Protein AF-A0A3C0WQC0-F1 (afdb_monomer_lite)

pLDDT: mean 93.64, std 5.42, range [64.88, 98.38]

Foldseek 3Di:
DAEEEEEDPDPVSVCVCVVVCVVVVCVVVVYAYEYADDPVCQVVVCVVPVVRPSDHYDHVPPVVLVVCCCPPPVVVSVLLQLLQLLAWAVLDDQVQSVVVNVVVLVPDDDPVNVVSVVCVVLRVVRRVDPVSLVVSQVVLLVVQQDCSCVCVCVVRVHQEYEYQFLQLDSCLNVQSNCVVVVRAYEYEPPDQCRLNNGGEGSHDHQAYEYQDVVVLCSCCNIHNHDSVRYHNPD

Secondary structure (DSSP, 8-state):
--EEEEE-SSHHHHHHHHTTTHHHHHHTTT-EEEEEE-HHHHHHHHHHTTT-TTEEEEE--HHHHHHHHHHSSHHHHHHHHHHHHT---TTS--HHHHHHHHHHHHH--HHHHHHHHHTHHHHHHHHH-HHHHHHHHHHHHHHS---TTHHHHHHH--SEEEESSSSSSTHHHHHHHHHHTT--EEEE--STTHHHHS-S-SS--SEEEESSHHHHHIIIIIH---GGGEEE--

Sequence (234 aa):
MKTILIYVDHGLTIGYYLYTGLAERLTAKGVRLVFLVQDELIDRLRAETAGNELLVFESSREEQTLHYQNHTMPGLQEMIEYVRGASMSPRIPMTYVDTHRQRKEYEAKGRWQIALKAMRPLIYLLRSSKLARKTFRWKQNTLFSPKLFSDLFDRYKPDLVVSSTAGWRLDRYLLREAKRRGIPTAMTVIGWDNPSAHGLPGADVDYANVWSKIHVWELSDGLDWPKEKIHVGG

Structure (mmCIF, N/CA/C/O backbone):
data_AF-A0A3C0WQC0-F1
#
_entry.id   AF-A0A3C0WQC0-F1
#
loop_
_atom_site.group_PDB
_atom_site.id
_atom_site.type_symbol
_atom_site.label_atom_id
_atom_site.label_alt_id
_atom_site.label_comp_id
_atom_site.label_asym_id
_atom_site.label_entity_id
_atom_site.label_seq_id
_atom_site.pdbx_PDB_ins_code
_atom_site.Cartn_x
_atom_site.Cartn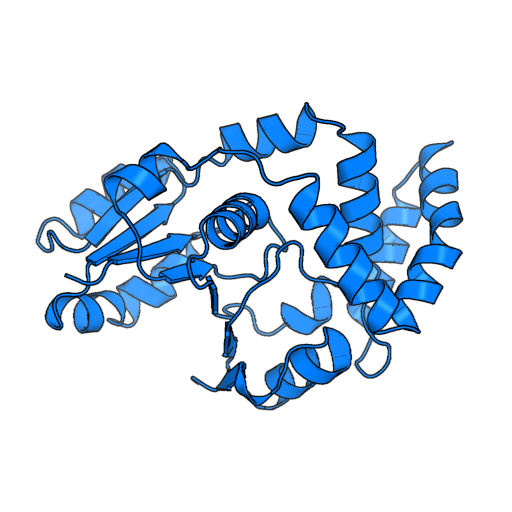_y
_atom_site.Cartn_z
_atom_site.occupancy
_atom_site.B_iso_or_equiv
_atom_site.auth_seq_id
_atom_site.auth_comp_id
_atom_site.auth_asym_id
_atom_site.auth_atom_id
_atom_site.pdbx_PDB_model_num
ATOM 1 N N . MET A 1 1 ? -15.748 -5.873 20.437 1.00 89.00 1 MET A N 1
ATOM 2 C CA . MET A 1 1 ? -15.445 -4.510 19.949 1.00 89.00 1 MET A CA 1
ATOM 3 C C . MET A 1 1 ? -14.631 -4.630 18.675 1.00 89.00 1 MET A C 1
ATOM 5 O O . MET A 1 1 ? -13.677 -5.399 18.694 1.00 89.00 1 MET A O 1
ATOM 9 N N . LYS A 1 2 ? -15.027 -3.953 17.591 1.00 96.94 2 LYS A N 1
ATOM 10 C CA . LYS A 1 2 ? -14.299 -4.009 16.315 1.00 96.94 2 LYS A CA 1
ATOM 11 C C . LYS A 1 2 ? -13.088 -3.081 16.356 1.00 96.94 2 LYS A C 1
ATOM 13 O O . LYS A 1 2 ? -13.214 -1.963 16.852 1.00 96.94 2 LYS A O 1
ATOM 18 N N . THR A 1 3 ? -11.946 -3.533 15.845 1.00 98.31 3 THR A N 1
ATOM 19 C CA . THR A 1 3 ? -10.708 -2.741 15.810 1.00 98.31 3 THR A CA 1
ATOM 20 C C . THR A 1 3 ? -10.192 -2.621 14.380 1.00 98.31 3 THR A C 1
ATOM 22 O O . THR A 1 3 ? -10.056 -3.627 13.686 1.00 98.31 3 THR A O 1
ATOM 25 N N . ILE A 1 4 ? -9.871 -1.404 13.948 1.00 98.12 4 ILE A N 1
ATOM 26 C CA . ILE A 1 4 ? -9.291 -1.124 12.632 1.00 98.12 4 ILE A CA 1
ATOM 27 C C . ILE A 1 4 ? -7.896 -0.539 12.835 1.00 98.12 4 ILE A C 1
ATOM 29 O O . ILE A 1 4 ? -7.738 0.450 13.550 1.00 98.12 4 ILE A O 1
ATOM 33 N N . LEU A 1 5 ? -6.893 -1.144 12.199 1.00 98.12 5 LEU A N 1
ATOM 34 C CA . LEU A 1 5 ? -5.549 -0.575 12.104 1.00 98.12 5 LEU A CA 1
ATOM 35 C C . LEU A 1 5 ? -5.465 0.282 10.840 1.00 98.12 5 LEU A C 1
ATOM 37 O O . LEU A 1 5 ? -5.844 -0.187 9.770 1.00 98.12 5 LEU A O 1
ATOM 41 N N . ILE A 1 6 ? -4.971 1.512 10.940 1.00 96.56 6 ILE A N 1
ATOM 42 C CA . ILE A 1 6 ? -4.916 2.457 9.819 1.00 96.56 6 ILE A CA 1
ATOM 43 C C . ILE A 1 6 ? -3.483 2.954 9.663 1.00 96.56 6 ILE A C 1
ATOM 45 O O . ILE A 1 6 ? -2.974 3.636 10.545 1.00 96.56 6 ILE A O 1
ATOM 49 N N . TYR A 1 7 ? -2.835 2.636 8.546 1.00 95.19 7 TYR A N 1
ATOM 50 C CA . TYR A 1 7 ? -1.513 3.168 8.227 1.00 95.19 7 TYR A CA 1
ATOM 51 C C . TYR A 1 7 ? -1.627 4.530 7.553 1.00 95.19 7 TYR A C 1
ATOM 53 O O . TYR A 1 7 ? -2.290 4.673 6.522 1.00 95.19 7 TYR A O 1
ATOM 61 N N . VAL A 1 8 ? -0.957 5.520 8.134 1.00 90.69 8 VAL A N 1
ATOM 62 C CA . VAL A 1 8 ? -0.912 6.894 7.648 1.00 90.69 8 VAL A CA 1
ATOM 63 C C . VAL A 1 8 ? 0.520 7.185 7.226 1.00 90.69 8 VAL A C 1
ATOM 65 O O . VAL A 1 8 ? 1.405 7.380 8.050 1.00 90.69 8 VAL A O 1
ATOM 68 N N . ASP A 1 9 ? 0.744 7.213 5.920 1.00 76.19 9 ASP A N 1
ATOM 69 C CA . ASP A 1 9 ? 2.063 7.382 5.309 1.00 76.19 9 ASP A CA 1
ATOM 70 C C . ASP A 1 9 ? 2.523 8.847 5.195 1.00 76.19 9 ASP A C 1
ATOM 72 O O . ASP A 1 9 ? 3.694 9.097 4.938 1.00 76.19 9 ASP A O 1
ATOM 76 N N . HIS A 1 10 ? 1.618 9.819 5.334 1.00 73.12 10 HIS A N 1
ATOM 77 C CA . HIS A 1 10 ? 1.934 11.251 5.370 1.00 73.12 10 HIS A CA 1
ATOM 78 C C . HIS A 1 10 ? 0.805 12.051 6.038 1.00 73.12 10 HIS A C 1
ATOM 80 O O . HIS A 1 10 ? -0.352 11.629 6.054 1.00 73.12 10 HIS A O 1
ATOM 86 N N . GLY A 1 11 ? 1.118 13.240 6.565 1.00 64.88 11 GLY A N 1
ATOM 87 C CA . GLY A 1 11 ? 0.190 14.049 7.374 1.00 64.88 11 GLY A CA 1
ATOM 88 C C . GLY A 1 11 ? -1.141 14.431 6.700 1.00 64.88 11 GLY A C 1
ATOM 89 O O . GLY A 1 11 ? -2.144 14.612 7.382 1.00 64.88 11 GLY A O 1
ATOM 90 N N . LEU A 1 12 ? -1.215 14.495 5.365 1.00 68.19 12 LEU A N 1
ATOM 91 C CA . LEU A 1 12 ? -2.494 14.758 4.678 1.00 68.19 12 LEU A CA 1
ATOM 92 C C . LEU A 1 12 ? -3.487 13.596 4.843 1.00 68.19 12 LEU A C 1
ATOM 94 O O . LEU A 1 12 ? -4.691 13.824 4.957 1.00 68.19 12 LEU A O 1
ATOM 98 N N . THR A 1 13 ? -2.986 12.359 4.930 1.00 78.69 13 THR A N 1
ATOM 99 C CA . THR A 1 13 ? -3.809 11.160 5.114 1.00 78.69 13 THR A CA 1
ATOM 100 C C . THR A 1 13 ? -4.544 11.184 6.453 1.00 78.69 13 THR A C 1
ATOM 102 O O . THR A 1 13 ? -5.698 10.769 6.514 1.00 78.69 13 THR A O 1
ATOM 105 N N . ILE A 1 14 ? -3.937 11.704 7.527 1.00 86.12 14 ILE A N 1
ATOM 106 C CA . ILE A 1 14 ? -4.614 11.758 8.832 1.00 86.12 14 ILE A CA 1
ATOM 107 C C . ILE A 1 14 ? -5.744 12.790 8.851 1.00 86.12 14 ILE A C 1
ATOM 109 O O . ILE A 1 14 ? -6.796 12.536 9.441 1.00 86.12 14 ILE A O 1
ATOM 113 N N . GLY A 1 15 ? -5.573 13.906 8.135 1.00 86.19 15 GLY A N 1
ATOM 114 C CA . GLY A 1 15 ? -6.597 14.939 7.999 1.00 86.19 15 GLY A CA 1
ATOM 115 C C . GLY A 1 15 ? -7.879 14.400 7.362 1.00 86.19 15 GLY A C 1
ATOM 116 O O . GLY A 1 15 ? -8.971 14.752 7.801 1.00 86.19 15 GLY A O 1
ATOM 117 N N . TYR A 1 16 ? -7.764 13.464 6.412 1.00 86.50 16 TYR A N 1
ATOM 118 C CA . TYR A 1 16 ? -8.925 12.773 5.843 1.00 86.50 16 TYR A CA 1
ATOM 119 C C . TYR A 1 16 ? -9.769 12.064 6.912 1.00 86.50 16 TYR A C 1
ATOM 121 O O . TYR A 1 16 ? -10.992 12.085 6.828 1.00 86.50 16 TYR A O 1
ATOM 129 N N . TYR A 1 17 ? -9.156 11.465 7.934 1.00 89.88 17 TYR A N 1
ATOM 130 C CA . TYR A 1 17 ? -9.896 10.762 8.985 1.00 89.88 17 TYR A CA 1
ATOM 131 C C . TYR A 1 17 ? -10.383 11.698 10.090 1.00 89.88 17 TYR A C 1
ATOM 133 O O . TYR A 1 17 ? -11.544 11.609 10.498 1.00 89.88 17 TYR A O 1
ATOM 141 N N . LEU A 1 18 ? -9.504 12.574 10.581 1.00 89.94 18 LEU A N 1
ATOM 142 C CA . LEU A 1 18 ? -9.794 13.425 11.733 1.00 89.94 18 LEU A CA 1
ATOM 143 C C . LEU A 1 18 ? -10.643 14.640 11.346 1.00 89.94 18 LEU A C 1
ATOM 145 O O . LEU A 1 18 ? -11.674 14.884 11.963 1.00 89.94 18 LEU A O 1
ATOM 149 N N . TYR A 1 19 ? -10.272 15.371 10.293 1.00 87.38 19 TYR A N 1
ATOM 150 C CA . TYR A 1 19 ? -10.896 16.661 9.969 1.00 87.38 19 TYR A CA 1
ATOM 151 C C . TYR A 1 19 ? -12.210 16.537 9.192 1.00 87.38 19 TYR A C 1
ATOM 153 O O . TYR A 1 19 ? -13.000 17.474 9.170 1.00 87.38 19 TYR A O 1
ATOM 161 N N . THR A 1 20 ? -12.498 15.375 8.598 1.00 87.81 20 THR A N 1
ATOM 162 C CA . THR A 1 20 ? -13.811 15.095 7.979 1.00 87.81 20 THR A CA 1
ATOM 163 C C . THR A 1 20 ? -14.847 14.557 8.978 1.00 87.81 20 THR A C 1
ATOM 165 O O . THR A 1 20 ? -15.969 14.204 8.593 1.00 87.81 20 THR A O 1
ATOM 168 N N . GLY A 1 21 ? -14.466 14.392 10.252 1.00 90.31 21 GLY A N 1
ATOM 169 C CA . GLY A 1 21 ? -15.295 13.754 11.278 1.00 90.31 21 GLY A CA 1
ATOM 170 C C . GLY A 1 21 ? -15.558 12.263 11.024 1.00 90.31 21 GLY A C 1
ATOM 171 O O . GLY A 1 21 ? -16.490 11.686 11.587 1.00 90.31 21 GLY A O 1
ATOM 172 N N . LEU A 1 22 ? -14.804 11.606 10.133 1.00 91.38 22 LEU A N 1
ATOM 173 C CA . LEU A 1 22 ? -14.951 10.168 9.885 1.00 91.38 22 LEU A CA 1
ATOM 174 C C . LEU A 1 22 ? -14.545 9.352 11.120 1.00 91.38 22 LEU A C 1
ATOM 176 O O . LEU A 1 22 ? -15.271 8.439 11.515 1.00 91.38 22 LEU A O 1
ATOM 180 N N . ALA A 1 23 ? -13.421 9.701 11.749 1.00 93.69 23 ALA A N 1
ATOM 181 C CA . ALA A 1 23 ? -12.932 9.023 12.947 1.00 93.69 23 ALA A CA 1
ATOM 182 C C . ALA A 1 23 ? -13.929 9.126 14.116 1.00 93.69 23 ALA A C 1
ATOM 184 O O . ALA A 1 23 ? -14.230 8.127 14.770 1.00 93.69 23 ALA A O 1
ATOM 185 N N . GLU A 1 24 ? -14.516 10.305 14.323 1.00 93.50 24 GLU A N 1
ATOM 186 C CA . GLU A 1 24 ? -15.548 10.540 15.339 1.00 93.50 24 GLU A CA 1
ATOM 187 C C . GLU A 1 24 ? -16.800 9.689 15.082 1.00 93.50 24 GLU A C 1
ATOM 189 O O . GLU A 1 24 ? -17.260 8.964 15.960 1.00 93.50 24 GLU A O 1
ATOM 194 N N . ARG A 1 25 ? -17.306 9.668 13.843 1.00 94.75 25 ARG A N 1
ATOM 195 C CA . ARG A 1 25 ? -18.485 8.861 13.481 1.00 94.75 25 ARG A CA 1
ATOM 196 C C . ARG A 1 25 ? -18.266 7.356 13.646 1.00 94.75 25 ARG A C 1
ATOM 198 O O . ARG A 1 25 ? -19.212 6.635 13.962 1.00 94.75 25 ARG A O 1
ATOM 205 N N . LEU A 1 26 ? -17.053 6.863 13.401 1.00 95.12 26 LEU A N 1
ATOM 206 C CA . LEU A 1 26 ? -16.711 5.449 13.584 1.00 95.12 26 LEU A CA 1
ATOM 207 C C . LEU A 1 26 ? -16.557 5.092 15.067 1.00 95.12 26 LEU A C 1
ATOM 209 O O . LEU A 1 26 ? -17.089 4.072 15.510 1.00 95.12 26 LEU A O 1
ATOM 213 N N . THR A 1 27 ? -15.891 5.945 15.842 1.00 96.12 27 THR A N 1
ATOM 214 C CA . THR A 1 27 ? -15.722 5.737 17.289 1.00 96.12 27 THR A CA 1
ATOM 215 C C . THR A 1 27 ? -17.038 5.865 18.053 1.00 96.12 27 THR A C 1
ATOM 217 O O . THR A 1 27 ? -17.302 5.036 18.918 1.00 96.12 27 THR A O 1
ATOM 220 N N . ALA A 1 28 ? -17.942 6.767 17.655 1.00 94.88 28 ALA A N 1
ATOM 221 C CA . ALA A 1 28 ? -19.307 6.847 18.190 1.00 94.88 28 ALA A CA 1
ATOM 222 C C . ALA A 1 28 ? -20.124 5.555 17.974 1.00 94.88 28 ALA A C 1
ATOM 224 O O . ALA A 1 28 ? -21.061 5.273 18.717 1.00 94.88 28 ALA A O 1
ATOM 225 N N . LYS A 1 29 ? -19.754 4.732 16.981 1.00 95.88 29 LYS A N 1
ATOM 226 C CA . LYS A 1 29 ? -20.324 3.392 16.746 1.00 95.88 29 LYS A CA 1
ATOM 227 C C . LYS A 1 29 ? -19.588 2.275 17.502 1.00 95.88 29 LYS A C 1
ATOM 229 O O . LYS A 1 29 ? -19.830 1.098 17.239 1.00 95.88 29 LYS A O 1
ATOM 234 N N . GLY A 1 30 ? -18.673 2.615 18.410 1.00 96.00 30 GLY A N 1
ATOM 235 C CA . GLY A 1 30 ? -17.896 1.660 19.201 1.00 96.00 30 GLY A CA 1
ATOM 236 C C . GLY A 1 30 ? -16.776 0.959 18.424 1.00 96.00 30 GLY A C 1
ATOM 237 O O . GLY A 1 30 ? -16.341 -0.125 18.821 1.00 96.00 30 GLY A O 1
ATOM 238 N N . VAL A 1 31 ? -16.322 1.527 17.301 1.00 97.75 31 VAL A N 1
ATOM 239 C CA . VAL A 1 31 ? -15.161 1.016 16.557 1.00 97.75 31 VAL A CA 1
ATOM 240 C C . VAL A 1 31 ? -13.895 1.660 17.106 1.00 97.75 31 VAL A C 1
ATOM 242 O O . VAL A 1 31 ? -13.786 2.881 17.139 1.00 97.75 31 VAL A O 1
ATOM 245 N N . ARG A 1 32 ? -12.914 0.845 17.492 1.00 98.12 32 ARG A N 1
ATOM 246 C CA . ARG A 1 32 ? -11.587 1.326 17.881 1.00 98.12 32 ARG A CA 1
ATOM 247 C C . ARG A 1 32 ? -10.722 1.539 16.646 1.00 98.12 32 ARG A C 1
ATOM 249 O O . ARG A 1 32 ? -10.576 0.621 15.838 1.00 98.12 32 ARG A O 1
ATOM 256 N N . LEU A 1 33 ? -10.123 2.717 16.528 1.00 97.69 33 LEU A N 1
ATOM 257 C CA . LEU A 1 33 ? -9.211 3.075 15.448 1.00 97.69 33 LEU A CA 1
ATOM 258 C C . LEU A 1 33 ? -7.798 3.199 16.008 1.00 97.69 33 LEU A C 1
ATOM 260 O O . LEU A 1 33 ? -7.558 3.970 16.932 1.00 97.69 33 LEU A O 1
ATOM 264 N N . VAL A 1 34 ? -6.868 2.434 15.444 1.00 97.69 34 VAL A N 1
ATOM 265 C CA . VAL A 1 34 ? -5.448 2.492 15.797 1.00 97.69 34 VAL A CA 1
ATOM 266 C C . VAL A 1 34 ? -4.692 3.040 14.596 1.00 97.69 34 VAL A C 1
ATOM 268 O O . VAL A 1 34 ? -4.510 2.341 13.599 1.00 97.69 34 VAL A O 1
ATOM 271 N N . PHE A 1 35 ? -4.285 4.299 14.674 1.00 96.75 35 PHE A N 1
ATOM 272 C CA . PHE A 1 35 ? -3.521 4.974 13.637 1.00 96.75 35 PHE A CA 1
ATOM 273 C C . PHE A 1 35 ? -2.032 4.702 13.819 1.00 96.75 35 PHE A C 1
ATOM 275 O O . PHE A 1 35 ? -1.480 4.927 14.894 1.00 96.75 35 PHE A O 1
ATOM 282 N N . LEU A 1 36 ? -1.388 4.239 12.751 1.00 96.50 36 LEU A N 1
ATOM 283 C CA . LEU A 1 36 ? 0.058 4.113 12.658 1.00 96.50 36 LEU A CA 1
ATOM 284 C C . LEU A 1 36 ? 0.591 5.358 11.953 1.00 96.50 36 LEU A C 1
ATOM 286 O O . LEU A 1 36 ? 0.336 5.541 10.762 1.00 96.50 36 LEU A O 1
ATOM 290 N N . VAL A 1 37 ? 1.276 6.217 12.703 1.00 94.94 37 VAL A N 1
ATOM 291 C CA . VAL A 1 37 ? 1.729 7.551 12.273 1.00 94.94 37 VAL A CA 1
ATOM 292 C C . VAL A 1 37 ? 3.232 7.715 12.489 1.00 94.94 37 VAL A C 1
ATOM 294 O O . VAL A 1 37 ? 3.875 6.876 13.116 1.00 94.94 37 VAL A O 1
ATOM 297 N N . GLN A 1 38 ? 3.816 8.781 11.951 1.00 92.75 38 GLN A N 1
ATOM 298 C CA . GLN A 1 38 ? 5.199 9.150 12.261 1.00 92.75 38 GLN A CA 1
ATOM 299 C C . GLN A 1 38 ? 5.362 9.444 13.756 1.00 92.75 38 GLN A C 1
ATOM 301 O O . GLN A 1 38 ? 4.448 9.993 14.382 1.00 92.75 38 GLN A O 1
ATOM 306 N N . ASP A 1 39 ? 6.507 9.059 14.316 1.00 92.56 39 ASP A N 1
ATOM 307 C CA . ASP A 1 39 ? 6.744 9.059 15.763 1.00 92.56 39 ASP A CA 1
ATOM 308 C C . ASP A 1 39 ? 6.619 10.469 16.352 1.00 92.56 39 ASP A C 1
ATOM 310 O O . ASP A 1 39 ? 6.033 10.658 17.417 1.00 92.56 39 ASP A O 1
ATOM 314 N N . GLU A 1 40 ? 7.045 11.478 15.595 1.00 91.12 40 GLU A N 1
ATOM 315 C CA . GLU A 1 40 ? 7.005 12.891 15.971 1.00 91.12 40 GLU A CA 1
ATOM 316 C C . GLU A 1 40 ? 5.573 13.442 16.088 1.00 91.12 40 GLU A C 1
ATOM 318 O O . GLU A 1 40 ? 5.347 14.474 16.721 1.00 91.12 40 GLU A O 1
ATOM 323 N N . LEU A 1 41 ? 4.588 12.775 15.475 1.00 91.44 41 LEU A N 1
ATOM 324 C CA . LEU A 1 41 ? 3.186 13.195 15.504 1.00 91.44 41 LEU A CA 1
ATOM 325 C C . LEU A 1 41 ? 2.399 12.562 16.656 1.00 91.44 41 LEU A C 1
ATOM 327 O O . LEU A 1 41 ? 1.315 13.053 16.977 1.00 91.44 41 LEU A O 1
ATOM 331 N N . ILE A 1 42 ? 2.909 11.493 17.275 1.00 93.06 42 ILE A N 1
ATOM 332 C CA . ILE A 1 42 ? 2.156 10.675 18.236 1.00 93.06 42 ILE A CA 1
ATOM 333 C C . ILE A 1 42 ? 1.668 11.509 19.422 1.00 93.06 42 ILE A C 1
ATOM 335 O O . ILE A 1 42 ? 0.470 11.517 19.714 1.00 93.06 42 ILE A O 1
ATOM 339 N N . ASP A 1 43 ? 2.569 12.223 20.096 1.00 93.81 43 ASP A N 1
ATOM 340 C CA . ASP A 1 43 ? 2.228 12.948 21.326 1.00 93.81 43 ASP A CA 1
ATOM 341 C C . ASP A 1 43 ? 1.281 14.117 21.053 1.00 93.81 43 ASP A C 1
ATOM 343 O O . ASP A 1 43 ? 0.309 14.321 21.783 1.00 93.81 43 ASP A O 1
ATOM 347 N N . ARG A 1 44 ? 1.503 14.827 19.941 1.00 93.06 44 ARG A N 1
ATOM 348 C CA . ARG A 1 44 ? 0.612 15.894 19.482 1.00 93.06 44 ARG A CA 1
ATOM 349 C C . ARG A 1 44 ? -0.800 15.364 19.230 1.00 93.06 44 ARG A C 1
ATOM 351 O O . ARG A 1 44 ? -1.763 15.942 19.723 1.00 93.06 44 ARG A O 1
ATOM 358 N N . LEU A 1 45 ? -0.930 14.268 18.484 1.00 92.50 45 LEU A N 1
ATOM 359 C CA . LEU A 1 45 ? -2.233 13.697 18.139 1.00 92.50 45 LEU A CA 1
ATOM 360 C C . LEU A 1 45 ? -2.957 13.145 19.366 1.00 92.50 45 LEU A C 1
ATOM 362 O O . LEU A 1 45 ? -4.164 13.340 19.496 1.00 92.50 45 LEU A O 1
ATOM 366 N N . ARG A 1 46 ? -2.232 12.513 20.297 1.00 94.12 46 ARG A N 1
ATOM 367 C CA . ARG A 1 46 ? -2.786 12.073 21.587 1.00 94.12 46 ARG A CA 1
ATOM 368 C C . ARG A 1 46 ? -3.324 13.249 22.399 1.00 94.12 46 ARG A C 1
ATOM 370 O O . ARG A 1 46 ? -4.415 13.140 22.946 1.00 94.12 46 ARG A O 1
ATOM 377 N N . ALA A 1 47 ? -2.604 14.370 22.444 1.00 92.81 47 ALA A N 1
ATOM 378 C CA . ALA A 1 47 ? -3.069 15.574 23.128 1.00 92.81 47 ALA A CA 1
ATOM 379 C C . ALA A 1 47 ? -4.320 16.175 22.459 1.00 92.81 47 ALA A C 1
ATOM 381 O O . ALA A 1 47 ? -5.291 16.479 23.147 1.00 92.81 47 ALA A O 1
ATOM 382 N N . GLU A 1 48 ? -4.332 16.287 21.125 1.00 90.38 48 GLU A N 1
ATOM 383 C CA . GLU A 1 48 ? -5.473 16.816 20.356 1.00 90.38 48 GLU A CA 1
ATOM 384 C C . GLU A 1 48 ? -6.738 15.943 20.483 1.00 90.38 48 GLU A C 1
ATOM 386 O O . GLU A 1 48 ? -7.852 16.439 20.317 1.00 90.38 48 GLU A O 1
ATOM 391 N N . THR A 1 49 ? -6.588 14.651 20.792 1.00 89.44 49 THR A N 1
ATOM 392 C CA . THR A 1 49 ? -7.685 13.665 20.803 1.00 89.44 49 THR A CA 1
ATOM 393 C C . THR A 1 49 ? -7.939 13.018 22.167 1.00 89.44 49 THR A C 1
ATOM 395 O O . THR A 1 49 ? -8.688 12.045 22.249 1.00 89.44 49 THR A O 1
ATOM 398 N N . ALA A 1 50 ? -7.385 13.575 23.250 1.00 87.25 50 ALA A N 1
ATOM 399 C CA . ALA A 1 50 ? -7.412 12.991 24.597 1.00 87.25 50 ALA A CA 1
ATOM 400 C C . ALA A 1 50 ? -8.820 12.640 25.133 1.00 87.25 50 ALA A C 1
ATOM 402 O O . ALA A 1 50 ? -8.945 11.817 26.034 1.00 87.25 50 ALA A O 1
ATOM 403 N N . GLY A 1 51 ? -9.883 13.231 24.578 1.00 87.25 51 GLY A N 1
ATOM 404 C CA . GLY A 1 51 ? -11.275 12.931 24.931 1.00 87.25 51 GLY A CA 1
ATOM 405 C C . GLY A 1 51 ? -11.863 11.654 24.312 1.00 87.25 51 GLY A C 1
ATOM 406 O O . GLY A 1 51 ? -13.015 11.337 24.598 1.00 87.25 51 GLY A O 1
ATOM 407 N N . ASN A 1 52 ? -11.133 10.929 23.456 1.00 92.31 52 ASN A N 1
ATOM 408 C CA . ASN A 1 52 ? -11.646 9.747 22.757 1.00 92.31 52 ASN A CA 1
ATOM 409 C C . ASN A 1 52 ? -10.716 8.534 22.913 1.00 92.31 52 ASN A C 1
ATOM 411 O O . ASN A 1 52 ? -9.808 8.320 22.115 1.00 92.31 52 ASN A O 1
ATOM 415 N N . GLU A 1 53 ? -11.000 7.686 23.904 1.00 92.88 53 GLU A N 1
ATOM 416 C CA . GLU A 1 53 ? -10.213 6.477 24.212 1.00 92.88 53 GLU A CA 1
ATOM 417 C C . GLU A 1 53 ? -10.212 5.422 23.090 1.00 92.88 53 GLU A C 1
ATOM 419 O O . GLU A 1 53 ? -9.372 4.518 23.068 1.00 92.88 53 GLU A O 1
ATOM 424 N N . LEU A 1 54 ? -11.156 5.509 22.145 1.00 96.19 54 LEU A N 1
ATOM 425 C CA . LEU A 1 54 ? -11.218 4.619 20.986 1.00 96.19 54 LEU A CA 1
ATOM 426 C C . LEU A 1 54 ? -10.301 5.076 19.841 1.00 96.19 54 LEU A C 1
ATOM 428 O O . LEU A 1 54 ? -10.135 4.314 18.884 1.00 96.19 54 LEU A O 1
ATOM 432 N N . LEU A 1 55 ? -9.700 6.268 19.933 1.00 96.19 55 LEU A N 1
ATOM 433 C CA . LEU A 1 55 ? -8.642 6.740 19.041 1.00 96.19 55 LEU A CA 1
ATOM 434 C C . LEU A 1 55 ? -7.281 6.476 19.679 1.00 96.19 55 LEU A C 1
ATOM 436 O O . LEU A 1 55 ? -6.926 7.039 20.709 1.00 96.19 55 LEU A O 1
ATOM 440 N N . VAL A 1 56 ? -6.501 5.610 19.043 1.00 96.75 56 VAL A N 1
ATOM 441 C CA . VAL A 1 56 ? -5.176 5.220 19.521 1.00 96.75 56 VAL A CA 1
ATOM 442 C C . VAL A 1 56 ? -4.145 5.553 18.454 1.00 96.75 56 VAL A C 1
ATOM 444 O O . VAL A 1 56 ? -4.368 5.291 17.275 1.00 96.75 56 VAL A O 1
ATOM 447 N N . PHE A 1 57 ? -3.004 6.095 18.873 1.00 96.44 57 PHE A N 1
ATOM 448 C CA . PHE A 1 57 ? -1.884 6.432 17.994 1.00 96.44 57 PHE A CA 1
ATOM 449 C C . PHE A 1 57 ? -0.658 5.613 18.385 1.00 96.44 57 PHE A C 1
ATOM 451 O O . PHE A 1 57 ? -0.256 5.604 19.554 1.00 96.44 57 PHE A O 1
ATOM 458 N N . GLU A 1 58 ? -0.093 4.927 17.400 1.00 97.12 58 GLU A N 1
ATOM 459 C CA . GLU A 1 58 ? 1.073 4.055 17.498 1.00 97.12 58 GLU A CA 1
ATOM 460 C C . GLU A 1 58 ? 2.077 4.403 16.388 1.00 97.12 58 GLU A C 1
ATOM 462 O O . GLU A 1 58 ? 1.736 5.047 15.393 1.00 97.12 58 GLU A O 1
ATOM 467 N N . SER A 1 59 ? 3.321 3.960 16.555 1.00 95.75 59 SER A N 1
ATOM 468 C CA . SER A 1 59 ? 4.381 4.178 15.565 1.00 95.75 59 SER A CA 1
ATOM 469 C C . SER A 1 59 ? 4.093 3.456 14.244 1.00 95.75 59 SER A C 1
ATOM 471 O O . SER A 1 59 ? 3.749 2.269 14.213 1.00 95.75 59 SER A O 1
ATOM 473 N N . SER A 1 60 ? 4.308 4.162 13.134 1.00 94.88 60 SER A N 1
ATOM 474 C CA . SER A 1 60 ? 4.346 3.628 11.764 1.00 94.88 60 SER A CA 1
ATOM 475 C C . SER A 1 60 ? 5.589 2.789 11.474 1.00 94.88 60 SER A C 1
ATOM 477 O O . SER A 1 60 ? 5.633 2.100 10.450 1.00 94.88 60 SER A O 1
ATOM 479 N N . ARG A 1 61 ? 6.565 2.797 12.389 1.00 95.88 61 ARG A N 1
ATOM 480 C CA . ARG A 1 61 ? 7.816 2.042 12.308 1.00 95.88 61 ARG A CA 1
ATOM 481 C C . ARG A 1 61 ? 8.604 2.335 11.036 1.00 95.88 61 ARG A C 1
ATOM 483 O O . ARG A 1 61 ? 9.138 1.428 10.387 1.00 95.88 61 ARG A O 1
ATOM 490 N N . GLU A 1 62 ? 8.622 3.603 10.637 1.00 93.81 62 GLU A N 1
ATOM 491 C CA . GLU A 1 62 ? 9.298 4.056 9.421 1.00 93.81 62 GLU A CA 1
ATOM 492 C C . GLU A 1 62 ? 10.789 3.684 9.457 1.00 93.81 62 GLU A C 1
ATOM 494 O O . GLU A 1 62 ? 11.289 3.056 8.524 1.00 93.81 62 GLU A O 1
ATOM 499 N N . GLU A 1 63 ? 11.471 3.919 10.580 1.00 94.88 63 GLU A N 1
ATOM 500 C CA . GLU A 1 63 ? 12.879 3.549 10.746 1.00 94.88 63 GLU A CA 1
ATOM 501 C C . GLU A 1 63 ? 13.104 2.034 10.597 1.00 94.88 63 GLU A C 1
ATOM 503 O O . GLU A 1 63 ? 13.968 1.601 9.833 1.00 94.88 63 GLU A O 1
ATOM 508 N N . GLN A 1 64 ? 12.299 1.197 11.260 1.00 96.75 64 GLN A N 1
ATOM 509 C CA . GLN A 1 64 ? 12.461 -0.260 11.213 1.00 96.75 64 GLN A CA 1
ATOM 510 C C . GLN A 1 64 ? 12.131 -0.826 9.824 1.00 96.75 64 GLN A C 1
ATOM 512 O O . GLN A 1 64 ? 12.787 -1.762 9.354 1.00 96.75 64 GLN A O 1
ATOM 517 N N . THR A 1 65 ? 11.123 -0.271 9.146 1.00 96.12 65 THR A N 1
ATOM 518 C CA . THR A 1 65 ? 10.748 -0.679 7.783 1.00 96.12 65 THR A CA 1
ATOM 519 C C . THR A 1 65 ? 11.800 -0.270 6.752 1.00 96.12 65 THR A C 1
ATOM 521 O O . T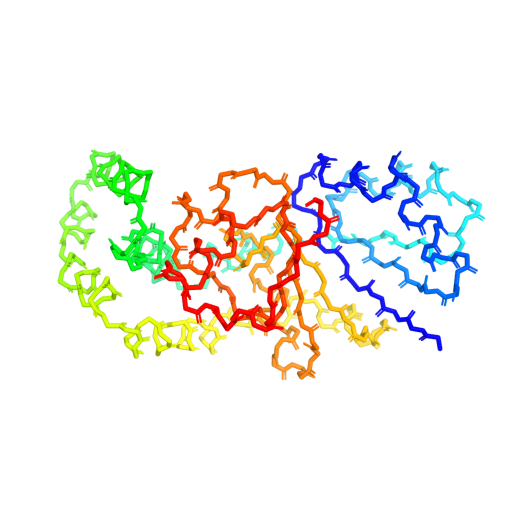HR A 1 65 ? 12.140 -1.084 5.886 1.00 96.12 65 THR A O 1
ATOM 524 N N . LEU A 1 66 ? 12.378 0.930 6.873 1.00 96.00 66 LEU A N 1
ATOM 525 C CA . LEU A 1 66 ? 13.515 1.379 6.065 1.00 96.00 66 LEU A CA 1
ATOM 526 C C . LEU A 1 66 ? 14.763 0.541 6.340 1.00 96.00 66 LEU A C 1
ATOM 528 O O . LEU A 1 66 ? 15.415 0.077 5.403 1.00 96.00 66 LEU A O 1
ATOM 532 N N . HIS A 1 67 ? 15.071 0.277 7.611 1.00 97.31 67 HIS A N 1
ATOM 533 C CA . HIS A 1 67 ? 16.184 -0.583 7.994 1.00 97.31 67 HIS A CA 1
ATOM 534 C C . HIS A 1 67 ? 16.043 -1.971 7.356 1.00 97.31 67 HIS A C 1
ATOM 536 O O . HIS A 1 67 ? 16.988 -2.463 6.737 1.00 97.31 67 HIS A O 1
ATOM 542 N N . TYR A 1 68 ? 14.856 -2.582 7.424 1.00 97.38 68 TYR A N 1
ATOM 543 C CA . TYR A 1 68 ? 14.586 -3.858 6.764 1.00 97.38 68 TYR A CA 1
ATOM 544 C C . TYR A 1 68 ? 14.786 -3.784 5.243 1.00 97.38 68 TYR A C 1
ATOM 546 O O . TYR A 1 68 ? 15.439 -4.663 4.676 1.00 97.38 68 TYR A O 1
ATOM 554 N N . GLN A 1 69 ? 14.268 -2.737 4.589 1.00 95.94 69 GLN A N 1
ATOM 555 C CA . GLN A 1 69 ? 14.412 -2.534 3.144 1.00 95.94 69 GLN A CA 1
ATOM 556 C C . GLN A 1 69 ? 15.884 -2.432 2.716 1.00 95.94 69 GLN A C 1
ATOM 558 O O . GLN A 1 69 ? 16.278 -3.030 1.714 1.00 95.94 69 GLN A O 1
ATOM 563 N N . ASN A 1 70 ? 16.692 -1.709 3.492 1.00 96.25 70 ASN A N 1
ATOM 564 C CA . ASN A 1 70 ? 18.082 -1.400 3.160 1.00 96.25 70 ASN A CA 1
ATOM 565 C C . ASN A 1 70 ? 19.066 -2.523 3.524 1.00 96.25 70 ASN A C 1
ATOM 567 O O . ASN A 1 70 ? 20.135 -2.605 2.925 1.00 96.25 70 ASN A O 1
ATOM 571 N N . HIS A 1 71 ? 18.711 -3.409 4.460 1.00 96.81 71 HIS A N 1
ATOM 572 C CA . HIS A 1 71 ? 19.617 -4.462 4.939 1.00 96.81 71 HIS A CA 1
ATOM 573 C C . HIS A 1 71 ? 19.201 -5.880 4.527 1.00 96.81 71 HIS A C 1
ATOM 575 O O . HIS A 1 71 ? 20.043 -6.776 4.488 1.00 96.81 71 HIS A O 1
ATOM 581 N N . THR A 1 72 ? 17.936 -6.116 4.161 1.00 95.38 72 THR A N 1
ATOM 582 C CA . THR A 1 72 ? 17.467 -7.451 3.750 1.00 95.38 72 THR A CA 1
ATOM 583 C C . THR A 1 72 ? 17.383 -7.549 2.233 1.00 95.38 72 THR A C 1
ATOM 585 O O . THR A 1 72 ? 16.400 -7.126 1.631 1.00 95.38 72 THR A O 1
ATOM 588 N N . MET A 1 73 ? 18.399 -8.141 1.599 1.00 95.69 73 MET A N 1
ATOM 589 C CA . MET A 1 73 ? 18.473 -8.295 0.135 1.00 95.69 73 MET A CA 1
ATOM 590 C C . MET A 1 73 ? 18.180 -6.982 -0.635 1.00 95.69 73 MET A C 1
ATOM 592 O O . MET A 1 73 ? 17.330 -6.979 -1.532 1.00 95.69 73 MET A O 1
ATOM 596 N N . PRO A 1 74 ? 18.866 -5.863 -0.320 1.00 95.06 74 PRO A N 1
ATOM 597 C CA . PRO A 1 74 ? 18.503 -4.532 -0.818 1.00 95.06 74 PRO A CA 1
ATOM 598 C C . PRO A 1 74 ? 18.446 -4.448 -2.346 1.00 95.06 74 PRO A C 1
ATOM 600 O O . PRO A 1 74 ? 17.480 -3.929 -2.896 1.00 95.06 74 PRO A O 1
ATOM 603 N N . GLY A 1 75 ? 19.413 -5.044 -3.052 1.00 94.88 75 GLY A N 1
ATOM 604 C CA . GLY A 1 75 ? 19.420 -5.042 -4.519 1.00 94.88 75 GLY A CA 1
ATOM 605 C C . GLY A 1 75 ? 18.238 -5.795 -5.141 1.00 94.88 75 GLY A C 1
ATOM 606 O O . GLY A 1 75 ? 17.711 -5.376 -6.170 1.00 94.88 75 GLY A O 1
ATOM 607 N N . LEU A 1 76 ? 17.773 -6.880 -4.509 1.00 95.56 76 LEU A N 1
ATOM 608 C CA . LEU A 1 76 ? 16.598 -7.618 -4.978 1.00 95.56 76 LEU A CA 1
ATOM 609 C C . LEU A 1 76 ? 15.310 -6.838 -4.699 1.00 95.56 76 LEU A C 1
ATOM 611 O O . LEU A 1 76 ? 14.441 -6.782 -5.568 1.00 95.56 76 LEU A O 1
ATOM 615 N N . GLN A 1 77 ? 15.197 -6.215 -3.523 1.00 95.56 77 GLN A N 1
ATOM 616 C CA . GLN A 1 77 ? 14.064 -5.345 -3.209 1.00 95.56 77 GLN A CA 1
ATOM 617 C C . GLN A 1 77 ? 14.006 -4.152 -4.164 1.00 95.56 77 GLN A C 1
ATOM 619 O O . GLN A 1 77 ? 12.952 -3.884 -4.730 1.00 95.56 77 GLN A O 1
ATOM 624 N N . GLU A 1 78 ? 15.134 -3.493 -4.434 1.00 94.69 78 GLU A N 1
ATOM 625 C CA . GLU A 1 78 ? 15.194 -2.388 -5.392 1.00 94.69 78 GLU A CA 1
ATOM 626 C C . GLU A 1 78 ? 14.810 -2.833 -6.811 1.00 94.69 78 GLU A C 1
ATOM 628 O O . GLU A 1 78 ? 14.072 -2.130 -7.508 1.00 94.69 78 GLU A O 1
ATOM 633 N N . MET A 1 79 ? 15.268 -4.018 -7.230 1.00 95.88 79 MET A N 1
ATOM 634 C CA . MET A 1 79 ? 14.925 -4.586 -8.530 1.00 95.88 79 MET A CA 1
ATOM 635 C C . MET A 1 79 ? 13.427 -4.892 -8.640 1.00 95.88 79 MET A C 1
ATOM 637 O O . MET A 1 79 ? 12.801 -4.576 -9.652 1.00 95.88 79 MET A O 1
ATOM 641 N N . ILE A 1 80 ? 12.834 -5.474 -7.597 1.00 96.12 80 ILE A N 1
ATOM 642 C CA . ILE A 1 80 ? 11.394 -5.739 -7.541 1.00 96.12 80 ILE A CA 1
ATOM 643 C C . ILE A 1 80 ? 10.615 -4.434 -7.568 1.00 96.12 80 ILE A C 1
ATOM 645 O O . ILE A 1 80 ? 9.693 -4.324 -8.366 1.00 96.12 80 ILE A O 1
ATOM 649 N N . GLU A 1 81 ? 11.005 -3.435 -6.776 1.00 95.38 81 GLU A N 1
ATOM 650 C CA . GLU A 1 81 ? 10.362 -2.121 -6.764 1.00 95.38 81 GLU A CA 1
ATOM 651 C C . GLU A 1 81 ? 10.435 -1.438 -8.133 1.00 95.38 81 GLU A C 1
ATOM 653 O O . GLU A 1 81 ? 9.445 -0.871 -8.593 1.00 95.38 81 GLU A O 1
ATOM 658 N N . TYR A 1 82 ? 11.569 -1.548 -8.828 1.00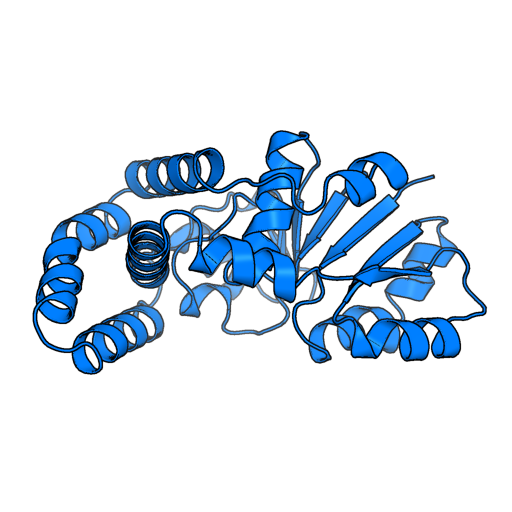 96.44 82 TYR A N 1
ATOM 659 C CA . TYR A 1 82 ? 11.707 -1.058 -10.196 1.00 96.44 82 TYR A CA 1
ATOM 660 C C . TYR A 1 82 ? 10.763 -1.774 -11.169 1.00 96.44 82 TYR A C 1
ATOM 662 O O . TYR A 1 82 ? 9.983 -1.123 -11.862 1.00 96.44 82 TYR A O 1
ATOM 670 N N . VAL A 1 83 ? 10.804 -3.109 -11.211 1.00 97.44 83 VAL A N 1
ATOM 671 C CA . VAL A 1 83 ? 9.964 -3.908 -12.115 1.00 97.44 83 VAL A CA 1
ATOM 672 C C . VAL A 1 83 ? 8.486 -3.663 -11.832 1.00 97.44 83 VAL A C 1
ATOM 674 O O . VAL A 1 83 ? 7.706 -3.461 -12.761 1.00 97.44 83 VAL A O 1
ATOM 677 N N . ARG A 1 84 ? 8.109 -3.647 -10.552 1.00 95.81 84 ARG A N 1
ATOM 678 C CA . ARG A 1 84 ? 6.757 -3.386 -10.062 1.00 95.81 84 ARG A CA 1
ATOM 679 C C . ARG A 1 84 ? 6.278 -2.003 -10.498 1.00 95.81 84 ARG A C 1
ATOM 681 O O . ARG A 1 84 ? 5.227 -1.907 -11.126 1.00 95.81 84 ARG A O 1
ATOM 688 N N . GLY A 1 85 ? 7.066 -0.965 -10.215 1.00 95.69 85 GLY A N 1
ATOM 689 C CA . GLY A 1 85 ? 6.757 0.422 -10.563 1.00 95.69 85 GLY A CA 1
ATOM 690 C C . GLY A 1 85 ? 6.691 0.672 -12.068 1.00 95.69 85 GLY A C 1
ATOM 691 O O . GLY A 1 85 ? 5.946 1.535 -12.505 1.00 95.69 85 GLY A O 1
ATOM 692 N N . ALA A 1 86 ? 7.407 -0.123 -12.866 1.00 96.25 86 ALA A N 1
ATOM 693 C CA . ALA A 1 86 ? 7.404 -0.068 -14.326 1.00 96.25 86 ALA A CA 1
ATOM 694 C C . ALA A 1 86 ? 6.314 -0.933 -14.994 1.00 96.25 86 ALA A C 1
ATOM 696 O O . ALA A 1 86 ? 6.226 -0.971 -16.228 1.00 96.25 86 ALA A O 1
ATOM 697 N N . SER A 1 87 ? 5.507 -1.659 -14.220 1.00 95.50 87 SER A N 1
ATOM 698 C CA . SER A 1 87 ? 4.564 -2.651 -14.738 1.00 95.50 87 SER A CA 1
ATOM 699 C C . SER A 1 87 ? 3.130 -2.311 -14.354 1.00 95.50 87 SER A C 1
ATOM 701 O O . SER A 1 87 ? 2.829 -2.056 -13.199 1.00 95.50 87 SER A O 1
ATOM 703 N N . MET A 1 88 ? 2.229 -2.362 -15.326 1.00 94.12 88 MET A N 1
ATOM 704 C CA . MET A 1 88 ? 0.773 -2.447 -15.172 1.00 94.12 88 MET A CA 1
ATOM 705 C C . MET A 1 88 ? 0.198 -2.843 -16.540 1.00 94.12 88 MET A C 1
ATOM 707 O O . MET A 1 88 ? 0.928 -2.905 -17.529 1.00 94.12 88 MET A O 1
ATOM 711 N N . SER A 1 89 ? -1.079 -3.185 -16.612 1.00 95.44 89 SER A N 1
ATOM 712 C CA . SER A 1 89 ? -1.718 -3.530 -17.883 1.00 95.44 89 SER A CA 1
ATOM 713 C C . SER A 1 89 ? -1.804 -2.306 -18.813 1.00 95.44 89 SER A C 1
ATOM 715 O O . SER A 1 89 ? -2.266 -1.258 -18.372 1.00 95.44 89 SER A O 1
ATOM 717 N N . PRO A 1 90 ? -1.460 -2.431 -20.111 1.00 94.81 90 PRO A N 1
ATOM 718 C CA . PRO A 1 90 ? -1.527 -1.328 -21.076 1.00 94.81 90 PRO A CA 1
ATOM 719 C C . PRO A 1 90 ? -2.964 -0.975 -21.503 1.00 94.81 90 PRO A C 1
ATOM 721 O O . PRO A 1 90 ? -3.157 -0.196 -22.430 1.00 94.81 90 PRO A O 1
ATOM 724 N N . ARG A 1 91 ? -3.984 -1.558 -20.855 1.00 94.12 91 ARG A N 1
ATOM 725 C CA . ARG A 1 91 ? -5.397 -1.177 -21.027 1.00 94.12 91 ARG A CA 1
ATOM 726 C C . ARG A 1 91 ? -5.716 0.194 -20.428 1.00 94.12 91 ARG A C 1
ATOM 728 O O . ARG A 1 91 ? -6.795 0.719 -20.679 1.00 94.12 91 ARG A O 1
ATOM 735 N N . ILE A 1 92 ? -4.790 0.741 -19.643 1.00 92.88 92 ILE A N 1
ATOM 736 C CA . ILE A 1 92 ? -4.848 2.085 -19.076 1.00 92.88 92 ILE A CA 1
ATOM 737 C C . ILE A 1 92 ? -3.609 2.883 -19.522 1.00 92.88 92 ILE A C 1
ATOM 739 O O . ILE A 1 92 ? -2.595 2.273 -19.880 1.00 92.88 92 ILE A O 1
ATOM 743 N N . PRO A 1 93 ? -3.665 4.227 -19.538 1.00 92.00 93 PRO A N 1
ATOM 744 C CA . PRO A 1 93 ? -2.543 5.066 -19.933 1.00 92.00 93 PRO A CA 1
ATOM 745 C C . PRO A 1 93 ? -1.277 4.768 -19.127 1.00 92.00 93 PRO A C 1
ATOM 747 O O . PRO A 1 93 ? -1.245 4.888 -17.908 1.00 92.00 93 PRO A O 1
ATOM 750 N N . MET A 1 94 ? -0.204 4.425 -19.837 1.00 92.25 94 MET A N 1
ATOM 751 C CA . MET A 1 94 ? 1.087 4.071 -19.239 1.00 92.25 94 MET A CA 1
ATOM 752 C C . MET A 1 94 ? 2.002 5.279 -19.018 1.00 92.25 94 MET A C 1
ATOM 754 O O . MET A 1 94 ? 3.115 5.109 -18.528 1.00 92.25 94 MET A O 1
ATOM 758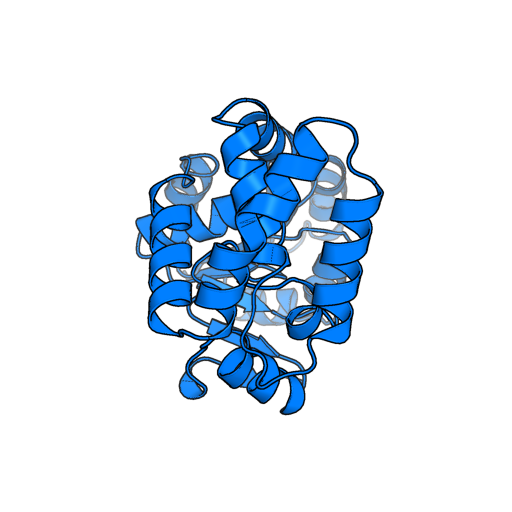 N N . THR A 1 95 ? 1.574 6.487 -19.397 1.00 92.25 95 THR A N 1
ATOM 759 C CA . THR A 1 95 ? 2.430 7.679 -19.510 1.00 92.25 95 THR A CA 1
ATOM 760 C C . THR A 1 95 ? 3.238 7.948 -18.243 1.00 92.25 95 THR A C 1
ATOM 762 O O . THR A 1 95 ? 4.457 8.113 -18.319 1.00 92.25 95 THR A O 1
ATOM 765 N N . TYR A 1 96 ? 2.597 7.923 -17.071 1.00 90.88 96 TYR A N 1
ATOM 766 C CA . TYR A 1 96 ? 3.274 8.164 -15.795 1.00 90.88 96 TYR A CA 1
ATOM 767 C C . TYR A 1 96 ? 4.278 7.059 -15.471 1.00 90.88 96 TYR A C 1
ATOM 769 O O . TYR A 1 96 ? 5.432 7.342 -15.154 1.00 90.88 96 TYR A O 1
ATOM 777 N N . VAL A 1 97 ? 3.876 5.800 -15.611 1.00 93.31 97 VAL A N 1
ATOM 778 C CA . VAL A 1 97 ? 4.721 4.628 -15.339 1.00 93.31 97 VAL A CA 1
ATOM 779 C C . VAL A 1 97 ? 5.929 4.562 -16.269 1.00 93.31 97 VAL A C 1
ATOM 781 O O . VAL A 1 97 ? 7.045 4.279 -15.830 1.00 93.31 97 VAL A O 1
ATOM 784 N N . ASP A 1 98 ? 5.733 4.853 -17.553 1.00 95.31 98 ASP A N 1
ATOM 785 C CA . ASP A 1 98 ? 6.818 4.886 -18.526 1.00 95.31 98 ASP A CA 1
ATOM 786 C C . ASP A 1 98 ? 7.758 6.065 -18.295 1.00 95.31 98 ASP A C 1
ATOM 788 O O . ASP A 1 98 ? 8.971 5.870 -18.367 1.00 95.31 98 ASP A O 1
ATOM 792 N N . THR A 1 99 ? 7.236 7.234 -17.920 1.00 94.44 99 THR A N 1
ATOM 793 C CA . THR A 1 99 ? 8.062 8.386 -17.528 1.00 94.44 99 THR A CA 1
ATOM 794 C C . THR A 1 99 ? 8.927 8.053 -16.312 1.00 94.44 99 THR A C 1
ATOM 796 O O . THR A 1 99 ? 10.137 8.272 -16.340 1.00 94.44 99 THR A O 1
ATOM 799 N N . HIS A 1 100 ? 8.353 7.445 -15.267 1.00 92.62 100 HIS A N 1
ATOM 800 C CA . HIS A 1 100 ? 9.105 7.028 -14.079 1.00 92.62 100 HIS A CA 1
ATOM 801 C C . HIS A 1 100 ? 10.173 5.976 -14.406 1.00 92.62 100 HIS A C 1
ATOM 803 O O . HIS A 1 100 ? 11.311 6.088 -13.944 1.00 92.62 100 HIS A O 1
ATOM 809 N N . ARG A 1 101 ? 9.843 4.975 -15.236 1.00 95.56 101 ARG A N 1
ATOM 810 C CA . ARG A 1 101 ? 10.806 3.962 -15.695 1.00 95.56 101 ARG A CA 1
ATOM 811 C C . ARG A 1 101 ? 11.960 4.607 -16.460 1.00 95.56 101 ARG A C 1
ATOM 813 O O . ARG A 1 101 ? 13.116 4.328 -16.154 1.00 95.56 101 ARG A O 1
ATOM 820 N N . GLN A 1 102 ? 11.655 5.455 -17.443 1.00 95.06 102 GLN A N 1
ATOM 821 C CA . GLN A 1 102 ? 12.655 6.137 -18.267 1.00 95.06 102 GLN A CA 1
ATOM 822 C C . GLN A 1 102 ? 13.556 7.034 -17.419 1.00 95.06 102 GLN A C 1
ATOM 824 O O . GLN A 1 102 ? 14.774 6.973 -17.565 1.00 95.06 102 GLN A O 1
ATOM 829 N N . ARG A 1 103 ? 12.975 7.798 -16.486 1.00 95.19 103 ARG A N 1
ATOM 830 C CA . ARG A 1 103 ? 13.722 8.635 -15.544 1.00 95.19 103 ARG A CA 1
ATOM 831 C C . ARG A 1 103 ? 14.686 7.804 -14.698 1.00 95.19 103 ARG A C 1
ATOM 833 O O . ARG A 1 103 ? 15.872 8.113 -14.666 1.00 95.19 103 ARG A O 1
ATOM 840 N N . LYS A 1 104 ? 14.218 6.706 -14.093 1.00 94.00 104 LYS A N 1
ATOM 841 C CA . LYS A 1 104 ? 15.073 5.825 -13.278 1.00 94.00 104 LYS A CA 1
ATOM 842 C C . LYS A 1 104 ? 16.186 5.162 -14.102 1.00 94.00 104 LYS A C 1
ATOM 844 O O . LYS A 1 104 ? 17.319 5.073 -13.641 1.00 94.00 104 LYS A O 1
ATOM 849 N N . GLU A 1 105 ? 15.898 4.729 -15.332 1.00 94.88 105 GLU A N 1
ATOM 850 C CA . GLU A 1 105 ? 16.915 4.199 -16.256 1.00 94.88 105 GLU A CA 1
ATOM 851 C C . GLU A 1 105 ? 17.927 5.272 -16.712 1.00 94.88 105 GLU A C 1
ATOM 853 O O . GLU A 1 105 ? 19.077 4.937 -17.004 1.00 94.88 105 GLU A O 1
ATOM 858 N N . TYR A 1 106 ? 17.515 6.537 -16.816 1.00 95.12 106 TYR A N 1
ATOM 859 C CA . TYR A 1 106 ? 18.379 7.658 -17.196 1.00 95.12 106 TYR A CA 1
ATOM 860 C C . TYR A 1 106 ? 19.296 8.095 -16.046 1.00 95.12 106 TYR A C 1
ATOM 862 O O . TYR A 1 106 ? 20.482 8.327 -16.261 1.00 95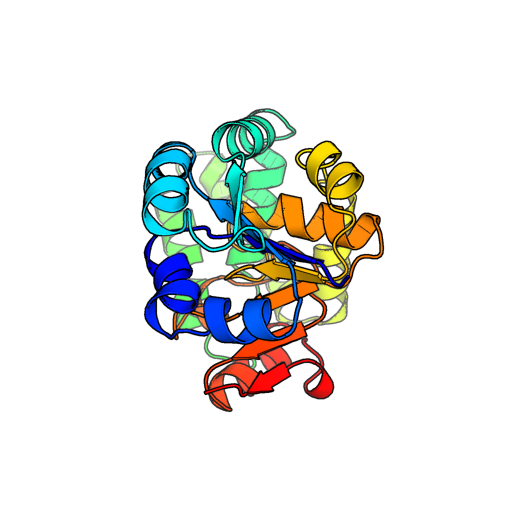.12 106 TYR A O 1
ATOM 870 N N . GLU A 1 107 ? 18.765 8.162 -14.823 1.00 94.06 107 GLU A N 1
ATOM 871 C CA . GLU A 1 107 ? 19.510 8.549 -13.617 1.00 94.06 107 GLU A CA 1
ATOM 872 C C . GLU A 1 107 ? 20.515 7.467 -13.167 1.00 94.06 107 GLU A C 1
ATOM 874 O O . GLU A 1 107 ? 21.534 7.776 -12.543 1.00 94.06 107 GLU A O 1
ATOM 879 N N . ALA A 1 108 ? 20.265 6.195 -13.499 1.00 93.31 108 ALA A N 1
ATOM 880 C CA . ALA A 1 108 ? 21.159 5.088 -13.174 1.00 93.31 108 ALA A CA 1
ATOM 881 C C . ALA A 1 108 ? 22.487 5.144 -13.951 1.00 93.31 108 ALA A C 1
ATOM 883 O O . ALA A 1 108 ? 22.525 5.422 -15.149 1.00 93.31 108 ALA A O 1
ATOM 884 N N . LYS A 1 109 ? 23.591 4.785 -13.280 1.00 92.75 109 LYS A N 1
ATOM 885 C CA . LYS A 1 109 ? 24.952 4.816 -13.843 1.00 92.75 109 LYS A CA 1
ATOM 886 C C . LYS A 1 109 ? 25.592 3.425 -13.916 1.00 92.75 109 LYS A C 1
ATOM 888 O O . LYS A 1 109 ? 25.330 2.550 -13.087 1.00 92.75 109 LYS A O 1
ATOM 893 N N . GLY A 1 110 ? 26.470 3.230 -14.901 1.00 94.06 110 GLY A N 1
ATOM 894 C CA . GLY A 1 110 ? 27.318 2.039 -15.038 1.00 94.06 110 GLY A CA 1
ATOM 895 C C . GLY A 1 110 ? 26.541 0.719 -15.126 1.00 94.06 110 GLY A C 1
ATOM 896 O O . GLY A 1 110 ? 25.511 0.626 -15.795 1.00 94.06 110 GLY A O 1
ATOM 897 N N . ARG A 1 111 ? 27.022 -0.314 -14.418 1.00 93.00 111 ARG A N 1
ATOM 898 C CA . ARG A 1 111 ? 26.417 -1.663 -14.413 1.00 93.00 111 ARG A CA 1
ATOM 899 C C . ARG A 1 111 ? 24.956 -1.687 -13.958 1.00 93.00 111 ARG A C 1
ATOM 901 O O . ARG A 1 111 ? 24.202 -2.555 -14.387 1.00 93.00 111 ARG A O 1
ATOM 908 N N . TRP A 1 112 ? 24.549 -0.737 -13.112 1.00 92.12 112 TRP A N 1
ATOM 909 C CA . TRP A 1 112 ? 23.175 -0.672 -12.618 1.00 92.12 112 TRP A CA 1
ATOM 910 C C . TRP A 1 112 ? 22.195 -0.288 -13.726 1.00 92.12 112 TRP A C 1
ATOM 912 O O . TRP A 1 112 ? 21.146 -0.908 -13.868 1.00 92.12 112 TRP A O 1
ATOM 922 N N . GLN A 1 113 ? 22.578 0.650 -14.595 1.00 94.31 113 GLN A N 1
ATOM 923 C CA . GLN A 1 113 ? 21.769 1.013 -15.756 1.00 94.31 113 GLN A CA 1
ATOM 924 C C . GLN A 1 113 ? 21.532 -0.184 -16.690 1.00 94.31 113 GLN A C 1
ATOM 926 O O . GLN A 1 113 ? 20.425 -0.376 -17.197 1.00 94.31 113 GLN A O 1
ATOM 931 N N . ILE A 1 114 ? 22.568 -1.003 -16.902 1.00 94.75 114 ILE A N 1
ATOM 932 C CA . ILE A 1 114 ? 22.480 -2.227 -17.707 1.00 94.75 114 ILE A CA 1
ATOM 933 C C . ILE A 1 114 ? 21.522 -3.221 -17.043 1.00 94.75 114 ILE A C 1
ATOM 935 O O . ILE A 1 114 ? 20.637 -3.744 -17.717 1.00 94.75 114 ILE A O 1
ATOM 939 N N . ALA A 1 115 ? 21.640 -3.424 -15.727 1.00 95.38 115 ALA A N 1
ATOM 940 C CA . ALA A 1 115 ? 20.755 -4.306 -14.969 1.00 95.38 115 ALA A CA 1
ATOM 941 C C . ALA A 1 115 ? 19.277 -3.883 -15.073 1.00 95.38 115 ALA A C 1
ATOM 943 O O . ALA A 1 115 ? 18.424 -4.721 -15.355 1.00 95.38 115 ALA A O 1
ATOM 944 N N . LEU A 1 116 ? 18.967 -2.587 -14.941 1.00 95.56 116 LEU A N 1
ATOM 945 C CA . LEU A 1 116 ? 17.599 -2.074 -15.099 1.00 95.56 116 LEU A CA 1
ATOM 946 C C . LEU A 1 116 ? 17.052 -2.307 -16.516 1.00 95.56 116 LEU A C 1
ATOM 948 O O . LEU A 1 116 ? 15.920 -2.768 -16.686 1.00 95.56 116 LEU A O 1
ATOM 952 N N . LYS A 1 117 ? 17.853 -2.030 -17.552 1.00 95.69 117 LYS A N 1
ATOM 953 C CA . LYS A 1 117 ? 17.452 -2.262 -18.951 1.00 95.69 117 LYS A CA 1
ATOM 954 C C . LYS A 1 117 ? 17.265 -3.753 -19.251 1.00 95.69 117 LYS A C 1
ATOM 956 O O . LYS A 1 117 ? 16.353 -4.104 -20.000 1.00 95.69 117 LYS A O 1
ATOM 961 N N . ALA A 1 118 ? 18.057 -4.628 -18.630 1.00 96.88 118 ALA A N 1
ATOM 962 C CA . ALA A 1 118 ? 17.938 -6.079 -18.772 1.00 96.88 118 ALA A CA 1
ATOM 963 C C . ALA A 1 118 ? 16.608 -6.637 -18.232 1.00 96.88 118 ALA A C 1
ATOM 965 O O . ALA A 1 118 ? 16.189 -7.710 -18.655 1.00 96.88 118 ALA A O 1
ATOM 966 N N . MET A 1 119 ? 15.894 -5.904 -17.369 1.00 97.44 119 MET A N 1
ATOM 967 C CA . MET A 1 119 ? 14.578 -6.321 -16.864 1.00 97.44 119 MET A CA 1
ATOM 968 C C . MET A 1 119 ? 13.405 -6.007 -17.797 1.00 97.44 119 MET A C 1
ATOM 970 O O . MET A 1 119 ? 12.276 -6.417 -17.517 1.00 97.44 119 MET A O 1
ATOM 974 N N . ARG A 1 120 ? 13.624 -5.297 -18.910 1.00 96.94 120 ARG A N 1
ATOM 975 C CA . ARG A 1 120 ? 12.555 -4.952 -19.865 1.00 96.94 120 ARG A CA 1
ATOM 976 C C . ARG A 1 120 ? 11.746 -6.160 -20.368 1.00 96.94 120 ARG A C 1
ATOM 978 O O . ARG A 1 120 ? 10.527 -6.015 -20.442 1.00 96.94 120 ARG A O 1
ATOM 985 N N . PRO A 1 121 ? 12.331 -7.344 -20.647 1.00 98.06 121 PRO A N 1
ATOM 986 C CA . PRO A 1 121 ? 11.552 -8.531 -21.004 1.00 98.06 121 PRO A CA 1
ATOM 987 C C . PRO A 1 121 ? 10.581 -8.965 -19.899 1.00 98.06 121 PRO A C 1
ATOM 989 O O . PRO A 1 121 ? 9.430 -9.290 -20.187 1.00 98.06 121 PRO A O 1
ATOM 992 N N . LEU A 1 122 ? 11.001 -8.909 -18.627 1.00 97.81 122 LEU A N 1
ATOM 993 C CA . LEU A 1 122 ? 10.112 -9.201 -17.501 1.00 97.81 122 LEU A CA 1
ATOM 994 C C . LEU A 1 122 ? 8.993 -8.159 -17.406 1.00 97.81 122 LEU A C 1
ATOM 996 O O . LEU A 1 122 ? 7.834 -8.528 -17.250 1.00 97.81 122 LEU A O 1
ATOM 1000 N N . ILE A 1 123 ? 9.315 -6.871 -17.553 1.00 97.94 123 ILE A N 1
ATOM 1001 C CA . ILE A 1 123 ? 8.311 -5.796 -17.571 1.00 97.94 123 ILE A CA 1
ATOM 1002 C C . ILE A 1 123 ? 7.300 -6.032 -18.701 1.00 97.94 123 ILE A C 1
ATOM 1004 O O . ILE A 1 123 ? 6.096 -5.976 -18.469 1.00 97.94 123 ILE A O 1
ATOM 1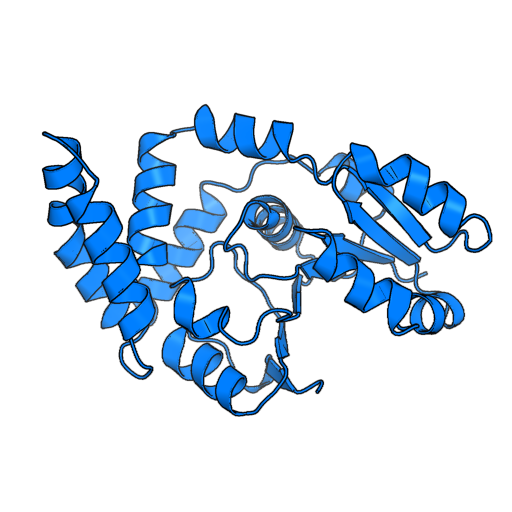008 N N . TYR A 1 124 ? 7.759 -6.360 -19.909 1.00 97.69 124 TYR A N 1
ATOM 1009 C CA . TYR A 1 124 ? 6.888 -6.667 -21.045 1.00 97.69 124 TYR A CA 1
ATOM 1010 C C . TYR A 1 124 ? 5.959 -7.858 -20.764 1.00 97.69 124 TYR A C 1
ATOM 1012 O O . TYR A 1 124 ? 4.752 -7.782 -21.016 1.00 97.69 124 TYR A O 1
ATOM 1020 N N . LEU A 1 125 ? 6.494 -8.932 -20.173 1.00 98.06 125 LEU A N 1
ATOM 1021 C CA . LEU A 1 125 ? 5.708 -10.090 -19.750 1.00 98.06 125 LEU A CA 1
ATOM 1022 C C . LEU A 1 125 ? 4.628 -9.697 -18.730 1.00 98.06 125 LEU A C 1
ATOM 1024 O O . LEU A 1 125 ? 3.470 -10.094 -18.869 1.00 98.06 125 LEU A O 1
ATOM 1028 N N . LEU A 1 126 ? 4.981 -8.886 -17.727 1.00 97.88 126 LEU A N 1
ATOM 1029 C CA . LEU A 1 126 ? 4.044 -8.401 -16.712 1.00 97.88 126 LEU A CA 1
ATOM 1030 C C . LEU A 1 126 ? 2.984 -7.463 -17.300 1.00 97.88 126 LEU A C 1
ATOM 1032 O O . LEU A 1 126 ? 1.827 -7.516 -16.892 1.00 97.88 126 LEU A O 1
ATOM 1036 N N . ARG A 1 127 ? 3.322 -6.634 -18.289 1.00 96.94 127 ARG A N 1
ATOM 1037 C CA . ARG A 1 127 ? 2.340 -5.790 -18.991 1.00 96.94 127 ARG A CA 1
ATOM 1038 C C . ARG A 1 127 ? 1.345 -6.637 -19.792 1.00 96.94 127 ARG A C 1
ATOM 1040 O O . ARG A 1 127 ? 0.149 -6.355 -19.789 1.00 96.94 127 ARG A O 1
ATOM 1047 N N . SER A 1 128 ? 1.811 -7.731 -20.384 1.00 96.50 128 SER A N 1
ATOM 1048 C CA . SER A 1 128 ? 1.008 -8.557 -21.294 1.00 96.50 128 SER A CA 1
ATOM 1049 C C . SER A 1 128 ? 0.168 -9.632 -20.592 1.00 96.50 128 SER A C 1
ATOM 1051 O O . SER A 1 128 ? -0.860 -10.044 -21.122 1.00 96.50 128 SER A O 1
ATOM 1053 N N . SER A 1 129 ? 0.557 -10.089 -19.394 1.00 97.19 129 SER A N 1
ATOM 1054 C CA . SER A 1 129 ? -0.072 -11.245 -18.737 1.00 97.19 129 SER A CA 1
ATOM 1055 C C . SER A 1 129 ? -0.580 -10.962 -17.321 1.00 97.19 129 SER A C 1
ATOM 1057 O O . SER A 1 129 ? 0.190 -10.716 -16.391 1.00 97.19 129 SER A O 1
ATOM 1059 N N . LYS A 1 130 ? -1.897 -11.122 -17.127 1.00 95.94 130 LYS A N 1
ATOM 1060 C CA . LYS A 1 130 ? -2.559 -11.080 -15.808 1.00 95.94 130 LYS A CA 1
ATOM 1061 C C . LYS A 1 130 ? -2.020 -12.146 -14.854 1.00 95.94 130 LYS A C 1
ATOM 1063 O O . LYS A 1 130 ? -1.829 -11.874 -13.670 1.00 95.94 130 LYS A O 1
ATOM 1068 N N . LEU A 1 131 ? -1.756 -13.353 -15.357 1.00 96.38 131 LEU A N 1
ATOM 1069 C CA . LEU A 1 131 ? -1.196 -14.430 -14.541 1.00 96.38 131 LEU A CA 1
ATOM 1070 C C . LEU A 1 131 ? 0.223 -14.081 -14.080 1.00 96.38 131 LEU A C 1
ATOM 1072 O O . LEU A 1 131 ? 0.528 -14.243 -12.903 1.00 96.38 131 LEU A O 1
ATOM 1076 N N . ALA A 1 132 ? 1.057 -13.527 -14.966 1.00 97.38 132 ALA A N 1
ATOM 1077 C CA . ALA A 1 132 ? 2.406 -13.102 -14.603 1.00 97.38 132 ALA A CA 1
ATOM 1078 C C . ALA A 1 132 ? 2.383 -12.021 -13.510 1.00 97.38 132 ALA A C 1
ATOM 1080 O O . ALA A 1 132 ? 3.111 -12.145 -12.526 1.00 97.38 132 ALA A O 1
ATOM 1081 N N . ARG A 1 133 ? 1.496 -11.017 -13.619 1.00 97.06 133 ARG A N 1
ATOM 1082 C CA . ARG A 1 133 ? 1.309 -9.994 -12.572 1.00 97.06 133 ARG A CA 1
ATOM 1083 C C . ARG A 1 133 ? 0.890 -10.599 -11.240 1.00 97.06 133 ARG A C 1
ATOM 1085 O O . ARG A 1 133 ? 1.494 -10.279 -10.220 1.00 97.06 133 ARG A O 1
ATOM 1092 N N . LYS A 1 134 ? -0.106 -11.491 -11.235 1.00 95.00 134 LYS A N 1
ATOM 1093 C CA . LYS A 1 134 ? -0.565 -12.171 -10.012 1.00 95.00 134 LYS A CA 1
ATOM 1094 C C . LYS A 1 134 ? 0.547 -12.998 -9.366 1.00 95.00 134 LYS A C 1
ATOM 1096 O O . LYS A 1 134 ? 0.782 -12.858 -8.170 1.00 95.00 134 LYS A O 1
ATOM 1101 N N . THR A 1 135 ? 1.269 -13.796 -10.150 1.00 95.75 135 THR A N 1
ATOM 1102 C CA . THR A 1 135 ? 2.386 -14.615 -9.657 1.00 95.75 135 THR A CA 1
ATOM 1103 C C . THR A 1 135 ? 3.529 -13.751 -9.130 1.00 95.75 135 THR A C 1
ATOM 1105 O O . THR A 1 135 ? 4.083 -14.053 -8.076 1.00 95.75 135 THR A O 1
ATOM 1108 N N . PHE A 1 136 ? 3.866 -12.657 -9.818 1.00 96.75 136 PHE A N 1
ATOM 1109 C CA . PHE A 1 136 ? 4.871 -11.700 -9.354 1.00 96.75 136 PHE A CA 1
ATOM 1110 C C . PHE A 1 136 ? 4.473 -11.088 -8.008 1.00 96.75 136 PHE A C 1
ATOM 1112 O O . PHE A 1 136 ? 5.273 -11.105 -7.072 1.00 96.75 136 PHE A O 1
ATOM 1119 N N . ARG A 1 137 ? 3.217 -10.629 -7.881 1.00 94.62 137 ARG A N 1
ATOM 1120 C CA . ARG A 1 137 ? 2.690 -10.079 -6.624 1.00 94.62 137 ARG A CA 1
ATOM 1121 C C . ARG A 1 137 ? 2.707 -11.098 -5.488 1.00 94.62 137 ARG A C 1
ATOM 1123 O O . ARG A 1 137 ? 3.121 -10.770 -4.382 1.00 94.62 137 ARG A O 1
ATOM 1130 N N . TRP A 1 138 ? 2.300 -12.332 -5.762 1.00 93.88 138 TRP A N 1
ATOM 1131 C CA . TRP A 1 138 ? 2.341 -13.406 -4.776 1.00 93.88 138 TRP A CA 1
ATOM 1132 C C . TRP A 1 138 ? 3.776 -13.671 -4.296 1.00 93.88 138 TRP A C 1
ATOM 1134 O O . TRP A 1 138 ? 4.022 -13.630 -3.093 1.00 93.88 138 TRP A O 1
ATOM 1144 N N . LYS A 1 139 ? 4.742 -13.820 -5.217 1.00 94.88 139 LYS A N 1
ATOM 1145 C CA . LYS A 1 139 ? 6.153 -14.070 -4.875 1.00 94.88 139 LYS A CA 1
ATOM 1146 C C . LYS A 1 139 ? 6.774 -12.951 -4.032 1.00 94.88 139 LYS A C 1
ATOM 1148 O O . LYS A 1 139 ? 7.440 -13.250 -3.041 1.00 94.88 139 LYS A O 1
ATOM 1153 N N . GLN A 1 140 ? 6.558 -11.676 -4.381 1.00 94.69 140 GLN A N 1
ATOM 1154 C CA . GLN A 1 140 ? 7.081 -10.568 -3.562 1.00 94.69 140 GLN A CA 1
ATOM 1155 C C . GLN A 1 140 ? 6.471 -10.572 -2.152 1.00 94.69 140 GLN A C 1
ATOM 1157 O O . GLN A 1 140 ? 7.184 -10.338 -1.179 1.00 94.69 140 GLN A O 1
ATOM 1162 N N . ASN A 1 141 ? 5.176 -10.884 -2.032 1.00 92.69 141 ASN A N 1
ATOM 1163 C CA . ASN A 1 141 ? 4.473 -10.873 -0.754 1.00 92.69 141 ASN A CA 1
ATOM 1164 C C . ASN A 1 141 ? 4.942 -12.014 0.143 1.00 92.69 141 ASN A C 1
ATOM 1166 O O . ASN A 1 141 ? 5.068 -11.824 1.347 1.00 92.69 141 ASN A O 1
ATOM 1170 N N . THR A 1 142 ? 5.242 -13.181 -0.429 1.00 91.38 142 THR A N 1
ATOM 1171 C CA . THR A 1 142 ? 5.795 -14.306 0.331 1.00 91.38 142 THR A CA 1
ATOM 1172 C C . THR A 1 142 ? 7.238 -14.062 0.762 1.00 91.38 142 THR A C 1
ATOM 1174 O O . THR A 1 142 ? 7.608 -14.446 1.867 1.00 91.38 142 THR A O 1
ATOM 1177 N N . LEU A 1 143 ? 8.049 -13.418 -0.084 1.00 94.31 143 LEU A N 1
ATOM 1178 C CA . LEU A 1 143 ? 9.479 -13.234 0.172 1.00 94.31 143 LEU A CA 1
ATOM 1179 C C . LEU A 1 143 ? 9.761 -12.096 1.168 1.00 94.31 143 LEU A C 1
ATOM 1181 O O . LEU A 1 143 ? 10.631 -12.232 2.021 1.00 94.31 143 LEU A O 1
ATOM 1185 N N . PHE A 1 144 ? 9.002 -10.997 1.096 1.00 95.50 144 PHE A N 1
ATOM 1186 C CA . PHE A 1 144 ? 9.259 -9.768 1.858 1.00 95.50 144 PHE A CA 1
ATOM 1187 C C . PHE A 1 144 ? 8.102 -9.402 2.794 1.00 95.50 144 PHE A C 1
ATOM 1189 O O . PHE A 1 144 ? 7.573 -8.287 2.751 1.00 95.50 144 PHE A O 1
ATOM 1196 N N . SER A 1 145 ? 7.707 -10.353 3.643 1.00 94.94 145 SER A N 1
ATOM 1197 C CA . SER A 1 145 ? 6.710 -10.165 4.706 1.00 94.94 145 SER A CA 1
ATOM 1198 C C . SER A 1 145 ? 7.355 -10.331 6.089 1.00 94.94 145 SER A C 1
ATOM 1200 O O . SER A 1 145 ? 7.153 -11.361 6.747 1.00 94.94 145 SER A O 1
ATOM 1202 N N . PRO A 1 146 ? 8.150 -9.353 6.551 1.00 95.75 146 PRO A N 1
ATOM 1203 C CA . PRO A 1 146 ? 8.719 -9.401 7.890 1.00 95.75 146 PRO A CA 1
ATOM 1204 C C . PRO A 1 146 ? 7.619 -9.287 8.959 1.00 95.75 146 PRO A C 1
ATOM 1206 O O . PRO A 1 146 ? 6.476 -8.944 8.668 1.00 95.75 146 PRO A O 1
ATOM 1209 N N . LYS A 1 147 ? 7.965 -9.618 10.204 1.00 96.81 147 LYS A N 1
ATOM 1210 C CA . LYS A 1 147 ? 7.085 -9.539 11.383 1.00 96.81 147 LYS A CA 1
ATOM 1211 C C . LYS A 1 147 ? 7.253 -8.197 12.112 1.00 96.81 147 LYS A C 1
ATOM 1213 O O . LYS A 1 147 ? 7.439 -8.167 13.323 1.00 96.81 147 LYS A O 1
ATOM 1218 N N . LEU A 1 148 ? 7.288 -7.096 11.358 1.00 97.12 148 LEU A N 1
ATOM 1219 C CA . LEU A 1 148 ? 7.644 -5.778 11.897 1.00 97.12 148 LEU A CA 1
ATOM 1220 C C . LEU A 1 148 ? 6.557 -5.170 12.770 1.00 97.12 148 LEU A C 1
ATOM 1222 O O . LEU A 1 148 ? 6.881 -4.257 13.510 1.00 97.12 148 LEU A O 1
ATOM 1226 N N . PHE A 1 149 ? 5.311 -5.640 12.696 1.00 98.00 149 PHE A N 1
ATOM 1227 C CA . PHE A 1 149 ? 4.175 -5.085 13.440 1.00 98.00 149 PHE A CA 1
ATOM 1228 C C . PHE A 1 149 ? 3.508 -6.137 14.336 1.00 98.00 149 PHE A C 1
ATOM 1230 O O . PHE A 1 149 ? 2.361 -5.969 14.753 1.00 98.00 149 PHE A O 1
ATOM 1237 N N . SER A 1 150 ? 4.195 -7.253 14.598 1.00 97.75 150 SER A N 1
ATOM 1238 C CA . SER A 1 150 ? 3.584 -8.429 15.217 1.00 97.75 150 SER A CA 1
ATOM 1239 C C . SER A 1 150 ? 2.982 -8.164 16.590 1.00 97.75 150 SER A C 1
ATOM 1241 O O . SER A 1 150 ? 1.866 -8.601 16.845 1.00 97.75 150 SER A O 1
ATOM 1243 N N . ASP A 1 151 ? 3.659 -7.389 17.425 1.00 98.12 151 ASP A N 1
ATOM 1244 C CA . ASP A 1 151 ? 3.156 -6.972 18.731 1.00 98.12 151 ASP A CA 1
ATOM 1245 C C . ASP A 1 151 ? 1.898 -6.094 18.625 1.00 98.12 151 ASP A C 1
ATOM 1247 O O . ASP A 1 151 ? 0.983 -6.265 19.427 1.00 98.12 151 ASP A O 1
ATOM 1251 N N . LEU A 1 152 ? 1.779 -5.225 17.609 1.00 98.12 152 LEU A N 1
ATOM 1252 C CA . LEU A 1 152 ? 0.553 -4.446 17.386 1.00 98.12 152 LEU A CA 1
ATOM 1253 C C . LEU A 1 152 ? -0.603 -5.354 16.963 1.00 98.12 152 LEU A C 1
ATOM 1255 O O . LEU A 1 152 ? -1.717 -5.222 17.471 1.00 98.12 152 LEU A O 1
ATOM 1259 N N . PHE A 1 153 ? -0.347 -6.308 16.067 1.00 98.38 153 PHE A N 1
ATOM 1260 C CA . PHE A 1 153 ? -1.356 -7.291 15.680 1.00 98.38 153 PHE A CA 1
ATOM 1261 C C . PHE A 1 153 ? -1.810 -8.146 16.867 1.00 98.38 153 PHE A C 1
ATOM 1263 O O . PHE A 1 153 ? -3.008 -8.386 17.014 1.00 98.38 153 PHE A O 1
ATOM 1270 N N . ASP A 1 154 ? -0.882 -8.578 17.721 1.00 98.06 154 ASP A N 1
ATOM 1271 C CA . ASP A 1 154 ? -1.180 -9.433 18.871 1.00 98.06 154 ASP A CA 1
ATOM 1272 C C . ASP A 1 154 ? -1.912 -8.657 19.982 1.00 98.06 154 ASP A C 1
ATOM 1274 O O . ASP A 1 154 ? -2.859 -9.177 20.582 1.00 98.06 154 ASP A O 1
ATOM 1278 N N . ARG A 1 155 ? -1.532 -7.390 20.204 1.00 98.06 155 ARG A N 1
ATOM 1279 C CA . ARG A 1 155 ? -2.148 -6.481 21.183 1.00 98.06 155 ARG A CA 1
ATOM 1280 C C . ARG A 1 155 ? -3.558 -6.059 20.782 1.00 98.06 155 ARG A C 1
ATOM 1282 O O . ARG A 1 155 ? -4.469 -6.111 21.606 1.00 98.06 155 ARG A O 1
ATOM 1289 N N . TYR A 1 156 ? -3.744 -5.619 19.538 1.00 98.12 156 TYR A N 1
ATOM 1290 C CA . TYR A 1 156 ? -5.000 -5.005 19.097 1.00 98.12 156 TYR A CA 1
ATOM 1291 C C . TYR A 1 156 ? -5.968 -5.972 18.424 1.00 98.12 156 TYR A C 1
ATOM 1293 O O . TYR A 1 156 ? -7.167 -5.685 18.408 1.00 98.12 156 TYR A O 1
ATOM 1301 N N . LYS A 1 157 ? -5.468 -7.095 17.889 1.00 97.81 157 LYS A N 1
ATOM 1302 C CA . LYS A 1 157 ? -6.242 -8.103 17.144 1.00 97.81 157 LYS A CA 1
ATOM 1303 C C . LYS A 1 157 ? -7.205 -7.446 16.140 1.00 97.81 157 LYS A C 1
ATOM 1305 O O . LYS A 1 157 ? -8.419 -7.581 16.293 1.00 97.81 157 LYS A O 1
ATOM 1310 N N . PRO A 1 158 ? -6.688 -6.664 15.172 1.00 98.38 158 PRO A N 1
ATOM 1311 C CA . PRO A 1 158 ? -7.534 -5.884 14.280 1.00 98.38 158 PRO A CA 1
ATOM 1312 C C . PRO A 1 158 ? -8.398 -6.786 13.391 1.00 98.38 158 PRO A C 1
ATOM 1314 O O . PRO A 1 158 ? -7.947 -7.822 12.908 1.00 98.38 158 PRO A O 1
ATOM 1317 N N . ASP A 1 159 ? -9.632 -6.351 13.146 1.00 98.38 159 ASP A N 1
ATOM 1318 C CA . ASP A 1 159 ? -10.573 -6.981 12.217 1.00 98.38 159 ASP A CA 1
ATOM 1319 C C . ASP A 1 159 ? -10.342 -6.533 10.764 1.00 98.38 159 ASP A C 1
ATOM 1321 O O . ASP A 1 159 ? -10.813 -7.180 9.829 1.00 98.38 159 ASP A O 1
ATOM 1325 N N . LEU A 1 160 ? -9.658 -5.400 10.577 1.00 98.31 160 LEU A N 1
ATOM 1326 C CA . LEU A 1 160 ? -9.359 -4.792 9.285 1.00 98.31 160 LEU A CA 1
ATOM 1327 C C . LEU A 1 160 ? -8.068 -3.973 9.386 1.00 98.31 160 LEU A C 1
ATOM 1329 O O . LEU A 1 160 ? -7.852 -3.266 10.373 1.00 98.31 160 LEU A O 1
ATOM 1333 N N . VAL A 1 161 ? -7.244 -4.026 8.341 1.00 98.31 161 VAL A N 1
ATOM 1334 C CA . VAL A 1 161 ? -6.117 -3.104 8.150 1.00 98.31 161 VAL A CA 1
ATOM 1335 C C . VAL A 1 161 ? -6.382 -2.224 6.940 1.00 98.31 161 VAL A C 1
ATOM 1337 O O . VAL A 1 161 ? -6.632 -2.731 5.849 1.00 98.31 161 VAL A O 1
ATOM 1340 N N . VAL A 1 162 ? -6.308 -0.911 7.120 1.00 96.50 162 VAL A N 1
ATOM 1341 C CA . VAL A 1 162 ? -6.500 0.085 6.067 1.00 96.50 162 VAL A CA 1
ATOM 1342 C C . VAL A 1 162 ? -5.186 0.815 5.817 1.00 96.50 162 VAL A C 1
ATOM 1344 O O . VAL A 1 162 ? -4.501 1.197 6.761 1.00 96.50 162 VAL A O 1
ATOM 1347 N N . SER A 1 163 ? -4.835 1.034 4.555 1.00 94.38 163 SER A N 1
ATOM 1348 C CA . SER A 1 163 ? -3.728 1.911 4.159 1.00 94.38 163 SER A CA 1
ATOM 1349 C C . SER A 1 163 ? -4.204 2.981 3.175 1.00 94.38 163 SER A C 1
ATOM 1351 O O . SER A 1 163 ? -5.246 2.838 2.538 1.00 94.38 163 SER A O 1
ATOM 1353 N N . SER A 1 164 ? -3.446 4.059 3.014 1.00 88.19 164 SER A N 1
ATOM 1354 C CA . SER A 1 164 ? -3.647 5.052 1.949 1.00 88.19 164 SER A CA 1
ATOM 1355 C C . SER A 1 164 ? -3.205 4.563 0.562 1.00 88.19 164 SER A C 1
ATOM 1357 O O . SER A 1 164 ? -3.486 5.207 -0.453 1.00 88.19 164 SER A O 1
ATOM 1359 N N . THR A 1 165 ? -2.498 3.429 0.492 1.00 91.38 165 THR A N 1
ATOM 1360 C CA . THR A 1 165 ? -2.016 2.848 -0.766 1.00 91.38 165 THR A CA 1
ATOM 1361 C C . THR A 1 165 ? -2.144 1.327 -0.806 1.00 91.38 165 THR A C 1
ATOM 1363 O O . THR A 1 165 ? -2.406 0.676 0.204 1.00 91.38 165 THR A O 1
ATOM 1366 N N . ALA A 1 166 ? -1.915 0.732 -1.981 1.00 93.19 166 ALA A N 1
ATOM 1367 C CA . ALA A 1 166 ? -1.807 -0.719 -2.137 1.00 93.19 166 ALA A CA 1
ATOM 1368 C C . ALA A 1 166 ? -0.382 -1.253 -1.864 1.00 93.19 166 ALA A C 1
ATOM 1370 O O . ALA A 1 166 ? 0.138 -2.097 -2.607 1.00 93.19 166 ALA A O 1
ATOM 1371 N N . GLY A 1 167 ? 0.302 -0.736 -0.840 1.00 93.75 167 GLY A N 1
ATOM 1372 C CA . GLY A 1 167 ? 1.699 -1.075 -0.574 1.00 93.75 167 GLY A CA 1
ATOM 1373 C C . GLY A 1 167 ? 2.679 -0.449 -1.569 1.00 93.75 167 GLY A C 1
ATOM 1374 O O . GLY A 1 167 ? 3.718 -1.038 -1.871 1.00 93.75 167 GLY A O 1
ATOM 1375 N N . TRP A 1 168 ? 2.351 0.705 -2.149 1.00 92.00 168 TRP A N 1
ATOM 1376 C CA . TRP A 1 168 ? 3.286 1.413 -3.029 1.00 92.00 168 TRP A CA 1
ATOM 1377 C C . TRP A 1 168 ? 4.446 2.046 -2.249 1.00 92.00 168 TRP A C 1
ATOM 1379 O O . TRP A 1 168 ? 5.486 2.327 -2.848 1.00 92.00 168 TRP A O 1
ATOM 1389 N N . ARG A 1 169 ? 4.293 2.214 -0.928 1.00 91.69 169 ARG A N 1
ATOM 1390 C CA . ARG A 1 169 ? 5.289 2.766 -0.003 1.00 91.69 169 ARG A CA 1
ATOM 1391 C C . ARG A 1 169 ? 5.640 1.725 1.075 1.00 91.69 169 ARG A C 1
ATOM 1393 O O . ARG A 1 169 ? 5.623 0.520 0.811 1.00 91.69 169 ARG A O 1
ATOM 1400 N N . LEU A 1 170 ? 6.032 2.175 2.269 1.00 94.00 170 LEU A N 1
ATOM 1401 C CA . LEU A 1 170 ? 6.447 1.322 3.394 1.00 94.00 170 LEU A CA 1
ATOM 1402 C C . LEU A 1 170 ? 5.283 0.554 4.041 1.00 94.00 170 LEU A C 1
ATOM 1404 O O . LEU A 1 170 ? 5.490 -0.516 4.618 1.00 94.00 170 LEU A O 1
ATOM 1408 N N . ASP A 1 171 ? 4.052 1.022 3.829 1.00 94.38 171 ASP A N 1
ATOM 1409 C CA . ASP A 1 171 ? 2.798 0.366 4.206 1.00 94.38 171 ASP A CA 1
ATOM 1410 C C . ASP A 1 171 ? 2.677 -1.074 3.675 1.00 94.38 171 ASP A C 1
ATOM 1412 O O . ASP A 1 171 ? 1.969 -1.906 4.249 1.00 94.38 171 ASP A O 1
ATOM 1416 N N . ARG A 1 172 ? 3.431 -1.417 2.620 1.00 95.88 172 ARG A N 1
ATOM 1417 C CA . ARG A 1 172 ? 3.510 -2.781 2.082 1.00 95.88 172 ARG A CA 1
ATOM 1418 C C . ARG A 1 172 ? 3.845 -3.832 3.131 1.00 95.88 172 ARG A C 1
ATOM 1420 O O . ARG A 1 172 ? 3.319 -4.937 3.045 1.00 95.88 172 ARG A O 1
ATOM 1427 N N . TYR A 1 173 ? 4.711 -3.532 4.102 1.00 97.06 173 TYR A N 1
ATOM 1428 C CA . TYR A 1 173 ? 5.131 -4.536 5.083 1.00 97.06 173 TYR A CA 1
ATOM 1429 C C . TYR A 1 173 ? 4.017 -4.836 6.083 1.00 97.06 173 TYR A C 1
ATOM 1431 O O . TYR A 1 173 ? 3.783 -6.006 6.387 1.00 97.06 173 TYR A O 1
ATOM 1439 N N . LEU A 1 174 ? 3.276 -3.808 6.506 1.00 97.69 174 LEU A N 1
ATOM 1440 C CA . LEU A 1 174 ? 2.079 -3.972 7.327 1.00 97.69 174 LEU A CA 1
ATOM 1441 C C . LEU A 1 174 ? 1.015 -4.786 6.583 1.00 97.69 174 LEU A C 1
ATOM 1443 O O . LEU A 1 174 ? 0.493 -5.760 7.120 1.00 97.69 174 LEU A O 1
ATOM 1447 N N . LEU A 1 175 ? 0.717 -4.414 5.335 1.00 97.75 175 LEU A N 1
ATOM 1448 C CA . LEU A 1 175 ? -0.311 -5.070 4.522 1.00 97.75 175 LEU A CA 1
ATOM 1449 C C . LEU A 1 175 ? 0.031 -6.540 4.235 1.00 97.75 175 LEU A C 1
ATOM 1451 O O . LEU A 1 175 ? -0.836 -7.411 4.315 1.00 97.75 175 LEU A O 1
ATOM 1455 N N . ARG A 1 176 ? 1.302 -6.843 3.941 1.00 97.44 176 ARG A N 1
ATOM 1456 C CA . ARG A 1 176 ? 1.778 -8.223 3.761 1.00 97.44 176 ARG A CA 1
ATOM 1457 C C . ARG A 1 176 ? 1.652 -9.031 5.054 1.00 97.44 176 ARG A C 1
ATOM 1459 O O . ARG A 1 176 ? 1.178 -10.167 5.008 1.00 97.44 176 ARG A O 1
ATOM 1466 N N . GLU A 1 177 ? 2.016 -8.453 6.200 1.00 97.69 177 GLU A N 1
ATOM 1467 C CA . GLU A 1 177 ? 1.867 -9.125 7.493 1.00 97.69 177 GLU A CA 1
ATOM 1468 C C . GLU A 1 177 ? 0.390 -9.387 7.836 1.00 97.69 177 GLU A C 1
ATOM 1470 O O . GLU A 1 177 ? 0.055 -10.512 8.219 1.00 97.69 177 GLU A O 1
ATOM 1475 N N . ALA A 1 178 ? -0.494 -8.408 7.615 1.00 97.88 178 ALA A N 1
ATOM 1476 C CA . ALA A 1 178 ? -1.941 -8.559 7.775 1.00 97.88 178 ALA A CA 1
ATOM 1477 C C . ALA A 1 178 ? -2.474 -9.730 6.937 1.00 97.88 178 ALA A C 1
ATOM 1479 O O . ALA A 1 178 ? -3.164 -10.610 7.457 1.00 97.88 178 ALA A O 1
ATOM 1480 N N . LYS A 1 179 ? -2.061 -9.806 5.663 1.00 95.94 179 LYS A N 1
ATOM 1481 C CA . LYS A 1 179 ? -2.469 -10.881 4.754 1.00 95.94 179 LYS A CA 1
ATOM 1482 C C . LYS A 1 179 ? -2.035 -12.258 5.248 1.00 95.94 179 LYS A C 1
ATOM 1484 O O . LYS A 1 179 ? -2.836 -13.189 5.226 1.00 95.94 179 LYS A O 1
ATOM 1489 N N . ARG A 1 180 ? -0.796 -12.405 5.735 1.00 95.62 180 ARG A N 1
ATOM 1490 C CA . ARG A 1 180 ? -0.332 -13.685 6.307 1.00 95.62 180 ARG A CA 1
ATOM 1491 C C . ARG A 1 180 ? -1.104 -14.094 7.556 1.00 95.62 180 ARG A C 1
ATOM 1493 O O . ARG A 1 180 ? -1.226 -15.283 7.825 1.00 95.62 180 ARG A O 1
ATOM 1500 N N . ARG A 1 181 ? -1.583 -13.118 8.327 1.00 96.38 181 ARG A N 1
ATOM 1501 C CA . ARG A 1 181 ? -2.405 -13.335 9.523 1.00 96.38 181 ARG A CA 1
ATOM 1502 C C . ARG A 1 181 ? -3.879 -13.604 9.181 1.00 96.38 181 ARG A C 1
ATOM 1504 O O . ARG A 1 181 ? -4.668 -13.817 10.092 1.00 96.38 181 ARG A O 1
ATOM 1511 N N . GLY A 1 182 ? -4.253 -13.606 7.897 1.00 96.62 182 GLY A N 1
ATOM 1512 C CA . GLY A 1 182 ? -5.637 -13.796 7.457 1.00 96.62 182 GLY A CA 1
ATOM 1513 C C . GLY A 1 182 ? -6.548 -12.610 7.782 1.00 96.62 182 GLY A C 1
ATOM 1514 O O . GLY A 1 182 ? -7.765 -12.767 7.798 1.00 96.62 182 GLY A O 1
ATOM 1515 N N . ILE A 1 183 ? -5.971 -11.437 8.056 1.00 98.19 183 ILE A N 1
ATOM 1516 C CA . ILE A 1 183 ? -6.717 -10.226 8.397 1.00 98.19 183 ILE A CA 1
ATOM 1517 C C . ILE A 1 183 ? -7.073 -9.505 7.090 1.00 98.19 183 ILE A C 1
ATOM 1519 O O . ILE A 1 183 ? -6.167 -9.244 6.291 1.00 98.19 183 ILE A O 1
ATOM 1523 N N . PRO A 1 184 ? -8.358 -9.179 6.853 1.00 98.12 184 PRO A N 1
ATOM 1524 C CA . PRO A 1 184 ? -8.772 -8.412 5.687 1.00 98.12 184 PRO A CA 1
ATOM 1525 C C . PRO A 1 184 ? -8.017 -7.087 5.577 1.00 98.12 184 PRO A C 1
ATOM 1527 O O . PRO A 1 184 ? -7.785 -6.400 6.576 1.00 98.12 184 PRO A O 1
ATOM 1530 N N . THR A 1 185 ? -7.669 -6.709 4.351 1.00 98.12 185 THR A N 1
ATOM 1531 C CA . THR A 1 185 ? -6.977 -5.450 4.065 1.00 98.12 185 THR A CA 1
ATOM 1532 C C . THR A 1 185 ? -7.787 -4.574 3.118 1.00 98.12 185 THR A C 1
ATOM 1534 O O . THR A 1 185 ? -8.451 -5.057 2.201 1.00 98.12 185 THR A O 1
ATOM 1537 N N . ALA A 1 186 ? -7.719 -3.265 3.310 1.00 96.88 186 ALA A N 1
ATOM 1538 C CA . ALA A 1 186 ? -8.297 -2.293 2.401 1.00 96.88 186 ALA A CA 1
ATOM 1539 C C . ALA A 1 186 ? -7.308 -1.164 2.116 1.00 96.88 186 ALA A C 1
ATOM 1541 O O . ALA A 1 186 ? -6.431 -0.867 2.927 1.00 96.88 186 ALA A O 1
ATOM 1542 N N . MET A 1 187 ? -7.471 -0.511 0.972 1.00 93.56 187 MET A N 1
ATOM 1543 C CA . MET A 1 187 ? -6.860 0.786 0.725 1.00 93.56 187 MET A CA 1
ATOM 1544 C C . MET A 1 187 ? -7.923 1.857 0.534 1.00 93.56 187 MET A C 1
ATOM 1546 O O . MET A 1 187 ? -8.982 1.586 -0.031 1.00 93.56 187 MET A O 1
ATOM 1550 N N . THR A 1 188 ? -7.608 3.076 0.942 1.00 90.81 188 THR A N 1
ATOM 1551 C CA . THR A 1 188 ? -8.367 4.274 0.588 1.00 90.81 188 THR A CA 1
ATOM 1552 C C . THR A 1 188 ? -7.484 5.121 -0.307 1.00 90.81 188 THR A C 1
ATOM 1554 O O . THR A 1 188 ? -6.439 5.593 0.129 1.00 90.81 188 THR A O 1
ATOM 1557 N N . VAL A 1 189 ? -7.884 5.305 -1.563 1.00 86.62 189 VAL A N 1
ATOM 1558 C CA . VAL A 1 189 ? -7.179 6.211 -2.473 1.00 86.62 189 VAL A CA 1
ATOM 1559 C C . VAL A 1 189 ? -7.380 7.629 -1.952 1.00 86.62 189 VAL A C 1
ATOM 1561 O O . VAL A 1 189 ? -8.510 8.085 -1.871 1.00 86.62 189 VAL A O 1
ATOM 1564 N N . ILE A 1 190 ? -6.303 8.318 -1.574 1.00 80.31 190 ILE A N 1
ATOM 1565 C CA . ILE A 1 190 ? -6.361 9.711 -1.088 1.00 80.31 190 ILE A CA 1
ATOM 1566 C C . ILE A 1 190 ? -5.878 10.687 -2.166 1.00 80.31 190 ILE A C 1
ATOM 1568 O O . ILE A 1 190 ? -6.485 11.736 -2.352 1.00 80.31 190 ILE A O 1
ATOM 1572 N N . GLY A 1 191 ? -4.840 10.318 -2.923 1.00 76.62 191 GLY A N 1
ATOM 1573 C CA . GLY A 1 191 ? -4.384 11.050 -4.109 1.00 76.62 191 GLY A CA 1
ATOM 1574 C C . GLY A 1 191 ? -5.078 10.553 -5.378 1.00 76.62 191 GLY A C 1
ATOM 1575 O O . GLY A 1 191 ? -5.194 9.345 -5.579 1.00 76.62 191 GLY A O 1
ATOM 1576 N N . TRP A 1 192 ? -5.529 11.480 -6.221 1.00 73.00 192 TRP A N 1
ATOM 1577 C CA . TRP A 1 192 ? -6.324 11.207 -7.426 1.00 73.00 192 TRP A CA 1
ATOM 1578 C C . TRP A 1 192 ? -5.549 10.517 -8.564 1.00 73.00 192 TRP A C 1
ATOM 1580 O O . TRP A 1 192 ? -6.168 9.977 -9.471 1.00 73.00 192 TRP A O 1
ATOM 1590 N N . ASP A 1 193 ? -4.215 10.517 -8.540 1.00 74.62 193 ASP A N 1
ATOM 1591 C CA . ASP A 1 193 ? -3.353 9.924 -9.572 1.00 74.62 193 ASP A CA 1
ATOM 1592 C C . ASP A 1 193 ? -2.723 8.581 -9.153 1.00 74.62 193 ASP A C 1
ATOM 1594 O O . ASP A 1 193 ? -2.173 7.857 -9.991 1.00 74.62 193 ASP A O 1
ATOM 1598 N N . ASN A 1 194 ? -2.840 8.200 -7.875 1.00 77.88 194 ASN A N 1
ATOM 1599 C CA . ASN A 1 194 ? -2.111 7.070 -7.294 1.00 77.88 194 ASN A CA 1
ATOM 1600 C C . ASN A 1 194 ? -2.270 5.740 -8.076 1.00 77.88 194 ASN A C 1
ATOM 1602 O O . ASN A 1 194 ? -1.250 5.091 -8.338 1.00 77.88 194 ASN A O 1
ATOM 1606 N N . PRO A 1 195 ? -3.483 5.300 -8.485 1.00 80.12 195 PRO A N 1
ATOM 1607 C CA . PRO A 1 195 ? -3.648 4.007 -9.161 1.00 80.12 195 PRO A CA 1
ATOM 1608 C C . PRO A 1 195 ? -2.957 3.906 -10.526 1.00 80.12 195 PRO A C 1
ATOM 1610 O O . PRO A 1 195 ? -2.472 2.833 -10.891 1.00 80.12 195 PRO A O 1
ATOM 1613 N N . SER A 1 196 ? -2.882 5.015 -11.264 1.00 84.44 196 SER A N 1
ATOM 1614 C CA . SER A 1 196 ? -2.268 5.083 -12.597 1.00 84.44 196 SER A CA 1
ATOM 1615 C C . SER A 1 196 ? -0.765 5.417 -12.579 1.00 84.44 196 SER A C 1
ATOM 1617 O O . SER A 1 196 ? -0.066 5.183 -13.568 1.00 84.44 196 SER A O 1
ATOM 1619 N N . ALA A 1 197 ? -0.233 5.922 -11.459 1.00 86.81 197 ALA A N 1
ATOM 1620 C CA . ALA A 1 197 ? 1.136 6.439 -11.389 1.00 86.81 197 ALA A CA 1
ATOM 1621 C C . ALA A 1 197 ? 2.179 5.445 -10.842 1.00 86.81 197 ALA A C 1
ATOM 1623 O O . ALA A 1 197 ? 3.361 5.558 -11.169 1.00 86.81 197 ALA A O 1
ATOM 1624 N N . HIS A 1 198 ? 1.776 4.465 -10.022 1.00 90.00 198 HIS A N 1
ATOM 1625 C CA . HIS A 1 198 ? 2.716 3.687 -9.193 1.00 90.00 198 HIS A CA 1
ATOM 1626 C C . HIS A 1 198 ? 2.992 2.242 -9.640 1.00 90.00 198 HIS A C 1
ATOM 1628 O O . HIS A 1 198 ? 3.724 1.512 -8.956 1.00 90.00 198 HIS A O 1
ATOM 1634 N N . GLY A 1 199 ? 2.434 1.815 -10.774 1.00 93.25 199 GLY A N 1
ATOM 1635 C CA . GLY A 1 199 ? 2.592 0.445 -11.263 1.00 93.25 199 GLY A CA 1
ATOM 1636 C C . GLY A 1 199 ? 1.887 -0.587 -10.380 1.00 93.25 199 GLY A C 1
ATOM 1637 O O . GLY A 1 199 ? 0.927 -0.290 -9.665 1.00 93.25 199 GLY A O 1
ATOM 1638 N N . LEU A 1 200 ? 2.367 -1.832 -10.419 1.00 95.19 200 LEU A N 1
ATOM 1639 C CA . LEU A 1 200 ? 1.758 -2.931 -9.674 1.00 95.19 200 LEU A CA 1
ATOM 1640 C C . LEU A 1 200 ? 1.760 -2.649 -8.161 1.00 95.19 200 LEU A C 1
ATOM 1642 O O . LEU A 1 200 ? 2.700 -2.062 -7.645 1.00 95.19 200 LEU A O 1
ATOM 1646 N N . PRO A 1 201 ? 0.763 -3.113 -7.407 1.00 94.38 201 PRO A N 1
ATOM 1647 C CA . PRO A 1 201 ? 0.757 -3.067 -5.944 1.00 94.38 201 PRO A CA 1
ATOM 1648 C C . PRO A 1 201 ? 1.975 -3.732 -5.313 1.00 94.38 201 PRO A C 1
ATOM 1650 O O . PRO A 1 201 ? 2.438 -4.769 -5.802 1.00 94.38 201 PRO A O 1
ATOM 1653 N N . GLY A 1 202 ? 2.469 -3.177 -4.205 1.00 94.31 202 GLY A N 1
ATOM 1654 C CA . GLY A 1 202 ? 3.516 -3.817 -3.403 1.00 94.31 202 GLY A CA 1
ATOM 1655 C C . GLY A 1 202 ? 2.966 -4.800 -2.374 1.00 94.31 202 GLY A C 1
ATOM 1656 O O . GLY A 1 202 ? 3.727 -5.623 -1.878 1.00 94.31 202 GLY A O 1
ATOM 1657 N N . ALA A 1 203 ? 1.664 -4.778 -2.093 1.00 94.81 203 ALA A N 1
ATOM 1658 C CA . ALA A 1 203 ? 0.982 -5.771 -1.270 1.00 94.81 203 ALA A CA 1
ATOM 1659 C C . ALA A 1 203 ? -0.306 -6.266 -1.946 1.00 94.81 203 ALA A C 1
ATOM 1661 O O . ALA A 1 203 ? -0.828 -5.632 -2.860 1.00 94.81 203 ALA A O 1
ATOM 1662 N N . ASP A 1 204 ? -0.803 -7.428 -1.518 1.00 92.50 204 ASP A N 1
ATOM 1663 C CA . ASP A 1 204 ? -2.123 -7.915 -1.933 1.00 92.50 204 ASP A CA 1
ATOM 1664 C C . ASP A 1 204 ? -3.179 -7.318 -1.001 1.00 92.50 204 ASP A C 1
ATOM 1666 O O . ASP A 1 204 ? -3.196 -7.630 0.192 1.00 92.50 204 ASP A O 1
ATOM 1670 N N . VAL A 1 205 ? -4.011 -6.427 -1.542 1.00 94.94 205 VAL A N 1
ATOM 1671 C CA . VAL A 1 205 ? -5.039 -5.707 -0.781 1.00 94.94 205 VAL A CA 1
ATOM 1672 C C . VAL A 1 205 ? -6.423 -6.175 -1.212 1.00 94.94 205 VAL A C 1
ATOM 1674 O O . VAL A 1 205 ? -6.718 -6.213 -2.408 1.00 94.94 205 VAL A O 1
ATOM 1677 N N . ASP A 1 206 ? -7.266 -6.557 -0.252 1.00 96.31 206 ASP A N 1
ATOM 1678 C CA . ASP A 1 206 ? -8.564 -7.160 -0.560 1.00 96.31 206 ASP A CA 1
ATOM 1679 C C . ASP A 1 206 ? -9.553 -6.147 -1.132 1.00 96.31 206 ASP A C 1
ATOM 1681 O O . ASP A 1 206 ? -10.156 -6.430 -2.166 1.00 96.31 206 ASP A O 1
ATOM 1685 N N . TYR A 1 207 ? -9.683 -4.976 -0.512 1.00 97.19 207 TYR A N 1
ATOM 1686 C CA . TYR A 1 207 ? -10.674 -3.966 -0.887 1.00 97.19 207 TYR A CA 1
ATOM 1687 C C . TYR A 1 207 ? -10.035 -2.627 -1.256 1.00 97.19 207 TYR A C 1
ATOM 1689 O O . TYR A 1 207 ? -8.967 -2.270 -0.763 1.00 97.19 207 TYR A O 1
ATOM 1697 N N . ALA A 1 208 ? -10.712 -1.855 -2.098 1.00 95.69 208 ALA A N 1
ATOM 1698 C CA . ALA A 1 208 ? -10.302 -0.499 -2.436 1.00 95.69 208 ALA A CA 1
ATOM 1699 C C . ALA A 1 208 ? -11.483 0.458 -2.310 1.00 95.69 208 ALA A C 1
ATOM 1701 O O . ALA A 1 208 ? -12.536 0.201 -2.884 1.00 95.69 208 ALA A O 1
ATOM 1702 N N . ASN A 1 209 ? -11.298 1.566 -1.601 1.00 94.19 209 ASN A N 1
ATOM 1703 C CA . ASN A 1 209 ? -12.201 2.706 -1.624 1.00 94.19 209 ASN A CA 1
ATOM 1704 C C . ASN A 1 209 ? -11.605 3.805 -2.512 1.00 94.19 209 ASN A C 1
ATOM 1706 O O . ASN A 1 209 ? -10.445 4.184 -2.333 1.00 94.19 209 ASN A O 1
ATOM 1710 N N . VAL A 1 210 ? -12.379 4.290 -3.480 1.00 93.44 210 VAL A N 1
ATOM 1711 C CA . VAL A 1 210 ? -11.936 5.240 -4.509 1.00 93.44 210 VAL A CA 1
ATOM 1712 C C . VAL A 1 210 ? -12.918 6.400 -4.682 1.00 93.44 210 VAL A C 1
ATOM 1714 O O . VAL A 1 210 ? -14.067 6.316 -4.256 1.00 93.44 210 VAL A O 1
ATOM 1717 N N . TRP A 1 211 ? -12.478 7.463 -5.359 1.00 90.81 211 TRP A N 1
ATOM 1718 C CA . TRP A 1 211 ? -13.262 8.691 -5.575 1.00 90.81 211 TRP A CA 1
ATOM 1719 C C . TRP A 1 211 ? -14.149 8.694 -6.818 1.00 90.81 211 TRP A C 1
ATOM 1721 O O . TRP A 1 211 ? -14.868 9.653 -7.054 1.00 90.81 211 TRP A O 1
ATOM 1731 N N . SER A 1 212 ? -13.980 7.740 -7.736 1.00 92.19 212 SER A N 1
ATOM 1732 C CA . SER A 1 212 ? -14.680 7.825 -9.020 1.00 92.19 212 SER A CA 1
ATOM 1733 C C . SER A 1 212 ? -14.685 6.507 -9.780 1.00 92.19 212 SER A C 1
ATOM 1735 O O . SER A 1 212 ? -13.894 5.597 -9.525 1.00 92.19 212 SER A O 1
ATOM 1737 N N . LYS A 1 213 ? -15.544 6.437 -10.801 1.00 93.06 213 LYS A N 1
ATOM 1738 C CA . LYS A 1 213 ? -15.581 5.323 -11.759 1.00 93.06 213 LYS A CA 1
ATOM 1739 C C . LYS A 1 213 ? -14.301 5.207 -12.599 1.00 93.06 213 LYS A C 1
ATOM 1741 O O . LYS A 1 213 ? -14.010 4.114 -13.077 1.00 93.06 213 LYS A O 1
ATOM 1746 N N . ILE A 1 214 ? -13.533 6.291 -12.752 1.00 92.69 214 ILE A N 1
ATOM 1747 C CA . ILE A 1 214 ? -12.237 6.262 -13.452 1.00 92.69 214 ILE A CA 1
ATOM 1748 C C . ILE A 1 214 ? -11.266 5.373 -12.674 1.00 92.69 214 ILE A C 1
ATOM 1750 O O . ILE A 1 214 ? -10.704 4.444 -13.243 1.00 92.69 214 ILE A O 1
ATOM 1754 N N . HIS A 1 215 ? -11.183 5.547 -11.355 1.00 93.75 215 HIS A N 1
ATOM 1755 C CA . HIS A 1 215 ? -10.355 4.691 -10.507 1.00 93.75 215 HIS A CA 1
ATOM 1756 C C . HIS A 1 215 ? -10.796 3.219 -10.532 1.00 93.75 215 HIS A C 1
ATOM 1758 O O . HIS A 1 215 ? -9.964 2.318 -10.448 1.00 93.75 215 HIS A O 1
ATOM 1764 N N . VAL A 1 216 ? -12.100 2.942 -10.676 1.00 95.38 216 VAL A N 1
ATOM 1765 C CA . VAL A 1 216 ? -12.588 1.560 -10.846 1.00 95.38 216 VAL A CA 1
ATOM 1766 C C . VAL A 1 216 ? -11.987 0.936 -12.105 1.00 95.38 216 VAL A C 1
ATOM 1768 O O . VAL A 1 216 ? -11.517 -0.202 -12.063 1.00 95.38 216 VAL A O 1
ATOM 1771 N N . TRP A 1 217 ? -11.978 1.668 -13.220 1.00 94.94 217 TRP A N 1
ATOM 1772 C CA . TRP A 1 217 ? -11.336 1.228 -14.457 1.00 94.94 217 TRP A CA 1
ATOM 1773 C C . TRP A 1 217 ? -9.819 1.064 -14.287 1.00 94.94 217 TRP A C 1
ATOM 1775 O O . TRP A 1 217 ? -9.298 -0.000 -14.612 1.00 94.94 217 TRP A O 1
ATOM 1785 N N . GLU A 1 218 ? -9.127 2.034 -13.683 1.00 94.25 218 GLU A N 1
ATOM 1786 C CA . GLU A 1 218 ? -7.678 1.969 -13.442 1.00 94.25 218 GLU A CA 1
ATOM 1787 C C . GLU A 1 218 ? -7.266 0.738 -12.627 1.00 94.25 218 GLU A C 1
ATOM 1789 O O . GLU A 1 218 ? -6.361 -0.008 -13.007 1.00 94.25 218 GLU A O 1
ATOM 1794 N N . LEU A 1 219 ? -7.966 0.470 -11.526 1.00 94.75 219 LEU A N 1
ATOM 1795 C CA . LEU A 1 219 ? -7.666 -0.670 -10.667 1.00 94.75 219 LEU A CA 1
ATOM 1796 C C . LEU A 1 219 ? -8.041 -2.003 -11.319 1.00 94.75 219 LEU A C 1
ATOM 1798 O O . LEU A 1 219 ? -7.279 -2.969 -11.218 1.00 94.75 219 LEU A O 1
ATOM 1802 N N . SER A 1 220 ? -9.194 -2.077 -11.988 1.00 95.56 220 SER A N 1
ATOM 1803 C CA . SER A 1 220 ? -9.666 -3.338 -12.572 1.00 95.56 220 SER A CA 1
ATOM 1804 C C . SER A 1 220 ? -8.909 -3.726 -13.840 1.00 95.56 220 SER A C 1
ATOM 1806 O O . SER A 1 220 ? -8.401 -4.848 -13.933 1.00 95.56 220 SER A O 1
ATOM 1808 N N . ASP A 1 221 ? -8.761 -2.798 -14.782 1.00 94.56 221 ASP A N 1
ATOM 1809 C CA . ASP A 1 221 ? -8.155 -3.066 -16.085 1.00 94.56 221 ASP A CA 1
ATOM 1810 C C . ASP A 1 221 ? -6.637 -2.864 -16.077 1.00 94.56 221 ASP A C 1
ATOM 1812 O O . ASP A 1 221 ? -5.944 -3.523 -16.860 1.00 94.56 221 ASP A O 1
ATOM 1816 N N . GLY A 1 222 ? -6.125 -2.000 -15.192 1.00 93.69 222 GLY A N 1
ATOM 1817 C CA . GLY A 1 222 ? -4.702 -1.708 -15.005 1.00 93.69 222 GLY A CA 1
ATOM 1818 C C . GLY A 1 222 ? -3.991 -2.675 -14.056 1.00 93.69 222 GLY A C 1
ATOM 1819 O O . GLY A 1 222 ? -2.909 -3.179 -14.374 1.00 93.69 222 GLY A O 1
ATOM 1820 N N . LEU A 1 223 ? -4.600 -2.958 -12.898 1.00 93.56 223 LEU A N 1
ATOM 1821 C CA . LEU A 1 223 ? -3.955 -3.666 -11.778 1.00 93.56 223 LEU A CA 1
ATOM 1822 C C . LEU A 1 223 ? -4.608 -5.010 -11.404 1.00 93.56 223 LEU A C 1
ATOM 1824 O O . LEU A 1 223 ? -4.135 -5.706 -10.499 1.00 93.56 223 LEU A O 1
ATOM 1828 N N . ASP A 1 224 ? -5.623 -5.428 -12.162 1.00 94.12 224 ASP A N 1
ATOM 1829 C CA . ASP A 1 224 ? -6.343 -6.698 -12.030 1.00 94.12 224 ASP A CA 1
ATOM 1830 C C . ASP A 1 224 ? -7.244 -6.836 -10.789 1.00 94.12 224 ASP A C 1
ATOM 1832 O O . ASP A 1 224 ? -7.526 -7.975 -10.385 1.00 94.12 224 ASP A O 1
ATOM 1836 N N . TRP A 1 225 ? -7.702 -5.734 -10.183 1.00 94.62 225 TRP A N 1
ATOM 1837 C CA . TRP A 1 225 ? -8.684 -5.823 -9.097 1.00 94.62 225 TRP A CA 1
ATOM 1838 C C . TRP A 1 225 ? -10.049 -6.309 -9.598 1.00 94.62 225 TRP A C 1
ATOM 1840 O O . TRP A 1 225 ? -10.519 -5.868 -10.649 1.00 94.62 225 TRP A O 1
ATOM 1850 N N . PRO A 1 226 ? -10.731 -7.186 -8.845 1.00 95.12 226 PRO A N 1
ATOM 1851 C CA . PRO A 1 226 ? -12.135 -7.476 -9.102 1.00 95.12 226 PRO A CA 1
ATOM 1852 C C . PRO A 1 226 ? -12.991 -6.234 -8.826 1.00 95.12 226 PRO A C 1
ATOM 1854 O O . PRO A 1 226 ? -12.821 -5.589 -7.790 1.00 95.12 226 PRO A O 1
ATOM 1857 N N . LYS A 1 227 ? -13.909 -5.895 -9.740 1.00 95.88 227 LYS A N 1
ATOM 1858 C CA . LYS A 1 227 ? -14.735 -4.676 -9.642 1.00 95.88 227 LYS A CA 1
ATOM 1859 C C . LYS A 1 227 ? -15.628 -4.688 -8.403 1.00 95.88 227 LYS A C 1
ATOM 1861 O O . LYS A 1 227 ? -15.812 -3.656 -7.777 1.00 95.88 227 LYS A O 1
ATOM 1866 N N . GLU A 1 228 ? -16.107 -5.861 -8.011 1.00 96.00 228 GLU A N 1
ATOM 1867 C CA . GLU A 1 228 ? -16.913 -6.102 -6.815 1.00 96.00 228 GLU A CA 1
ATOM 1868 C C . GLU A 1 228 ? -16.173 -5.821 -5.498 1.00 96.00 228 GLU A C 1
ATOM 1870 O O . GLU A 1 228 ? -16.806 -5.693 -4.453 1.00 96.00 228 GLU A O 1
ATOM 1875 N N . LYS A 1 229 ? -14.839 -5.705 -5.536 1.00 96.75 229 LYS A N 1
ATOM 1876 C CA . LYS A 1 229 ? -14.013 -5.336 -4.380 1.00 96.75 229 LYS A CA 1
ATOM 1877 C C . LYS A 1 229 ? -13.591 -3.863 -4.379 1.00 96.75 229 LYS A C 1
ATOM 1879 O O . LYS A 1 229 ? -12.829 -3.449 -3.505 1.00 96.75 229 LYS A O 1
ATOM 1884 N N . ILE A 1 230 ? -14.064 -3.082 -5.351 1.00 96.75 230 ILE A N 1
ATOM 1885 C CA . ILE A 1 230 ? -13.797 -1.649 -5.458 1.00 96.75 230 ILE A CA 1
ATOM 1886 C C . ILE A 1 230 ? -15.082 -0.895 -5.114 1.00 96.75 230 ILE A C 1
ATOM 1888 O O . ILE A 1 230 ? -16.105 -1.045 -5.778 1.00 96.75 230 ILE A O 1
ATOM 1892 N N . HIS A 1 231 ? -15.019 -0.063 -4.084 1.00 96.06 231 HIS A N 1
ATOM 1893 C CA . HIS A 1 231 ? -16.102 0.805 -3.653 1.00 96.06 231 HIS A CA 1
ATOM 1894 C C . HIS A 1 231 ? -15.821 2.248 -4.069 1.00 96.06 231 HIS A C 1
ATOM 1896 O O . HIS A 1 231 ? -14.709 2.740 -3.892 1.00 96.06 231 HIS A O 1
ATOM 1902 N N . VAL A 1 232 ? -16.828 2.924 -4.619 1.00 94.56 232 VAL A N 1
ATOM 1903 C CA . VAL A 1 232 ? -16.770 4.361 -4.909 1.00 94.56 232 VAL A CA 1
ATOM 1904 C C . VAL A 1 232 ? -17.403 5.082 -3.722 1.00 94.56 232 VAL A C 1
ATOM 1906 O O . VAL A 1 232 ? -18.621 5.048 -3.572 1.00 94.56 232 VAL A O 1
ATOM 1909 N N . GLY A 1 233 ? -16.566 5.649 -2.854 1.00 86.19 233 GLY A N 1
ATOM 1910 C CA . GLY A 1 233 ? -16.982 6.298 -1.606 1.00 86.19 233 GLY A CA 1
ATOM 1911 C C . GLY A 1 233 ? -17.023 7.828 -1.668 1.00 86.19 233 GLY A C 1
ATOM 1912 O O . GLY A 1 233 ? -17.333 8.453 -0.654 1.00 86.19 233 GLY A O 1
ATOM 1913 N N . GLY A 1 234 ? -16.687 8.410 -2.823 1.00 66.56 234 GLY A N 1
ATOM 1914 C CA . GLY A 1 234 ? -16.759 9.840 -3.138 1.00 66.56 234 GLY A CA 1
ATOM 1915 C C . GLY A 1 234 ? -17.441 10.060 -4.477 1.00 66.56 234 GLY A C 1
ATOM 1916 O O . GLY A 1 234 ? -17.221 9.215 -5.375 1.00 66.56 234 GLY A O 1
#

Radius of gyration: 18.15 Å; chains: 1; bounding box: 48×31×46 Å